Protein AF-A0A4Z0YQB1-F1 (afdb_monomer_lite)

Sequence (250 aa):
MTLAGGVNIITGIHNFLDLGKAGFFNLTGQCKPFDEAADGVGLVVLKPLRQAVTDGDNILGVVASIATNNGGLSPSITTLCPRAQTELFRNVDAIGRILKLVIPSRLPVCARYLGIPFRAALVSSYGAAGSNAALICTEPPRRDRNRAVESDFPFAFPVFISGTSIESLRENVTKLAAYLRKTPPDDHNQLSIGNVAVALHDHRRHHNVRWVGTARSIDSLAYSLETSVDAEFFDVKPRHKRPMVLVFSG

InterPro domains:
  IPR014030 Beta-ketoacyl synthase-like, N-terminal domain [PF00109] (1-51)
  IPR016039 Thiolase-like [G3DSA:3.40.47.10] (1-103)
  IPR016039 Thiolase-like [G3DSA:3.40.47.10] (119-194)
  IPR016039 Thiolase-like [SSF53901] (27-141)
  IPR020841 Polyketide synthase, beta-ketoacyl synthase domain [SM00825] (1-142)
  IPR050091 Polyketide and Nonribosomal Peptide Biosynthesis Enzymes [PTHR43775] (1-92)

pLDDT: mean 79.2, std 15.12, range [36.44, 95.88]

Secondary structure (DSSP, 8-state):
-EEEEEEE---SHHHHHHHHHTT-S-TTS---SS-S---EEEEEEE--HHHHHHTT-----EEEEEEEEE--S-SSTTS--HHHHHHHHHHHHHHHT-------SS---S------SS-EEEEEEE-TTSEEEEEEEEPPP------------SSPEEEEEEESSHHHHHHHHHHHHHHHHHS-HHHHTTS-HHHHHHHHHHSS---SEEEEEEESSHHHHHHHHHH--GGG-EE------PPP-PPPP-

Radius of gyration: 25.85 Å; chains: 1; bounding box: 64×44×70 Å

Organism: NCBI:txid37992

Foldseek 3Di:
DDKDWDWDDDPDCVVVVVCVVVVVADPVRDDDDPDDPPGDIDMDDDDDLVVCVVVVHDDAWDFQFKDKDFLPPDVDQQDEHVVRVVVRVVVQCVSNVPPDDPPPPDDPSDPDPPPDPWDKDKDKDADSRGMIMIIIITGRDDDPPPDPPPDLDVDWAKAKFAAQDLVRSLVRLLVLLVVLVPDDPVCQSVVDPNVNRCCRPVVDDHHQWMAIDTGSGSVRSSVCSVPDDSVRIDGNDPDDPDDDDDDDDD

Structure (mmCIF, N/CA/C/O backbone):
data_AF-A0A4Z0YQB1-F1
#
_entry.id   AF-A0A4Z0YQB1-F1
#
loop_
_atom_site.group_PDB
_atom_site.id
_atom_site.type_symbol
_atom_site.label_atom_id
_atom_site.label_alt_id
_atom_site.label_comp_id
_atom_site.label_asym_id
_atom_site.label_entity_id
_atom_site.label_seq_id
_atom_site.pdbx_PDB_ins_code
_atom_site.Cartn_x
_atom_site.Cartn_y
_atom_site.Cartn_z
_atom_site.occupancy
_atom_site.B_iso_or_equiv
_atom_site.auth_seq_id
_atom_site.auth_comp_id
_atom_site.auth_asym_id
_atom_site.auth_atom_id
_atom_site.pdbx_PDB_model_num
ATOM 1 N N . MET A 1 1 ? 0.665 -13.183 -3.210 1.00 89.38 1 MET A N 1
ATOM 2 C CA . MET A 1 1 ? 0.806 -11.728 -2.988 1.00 89.38 1 MET A CA 1
ATOM 3 C C . MET A 1 1 ? 2.288 -11.418 -2.989 1.00 89.38 1 MET A C 1
ATOM 5 O O . MET A 1 1 ? 3.042 -12.205 -2.431 1.00 89.38 1 MET A O 1
ATOM 9 N N . THR A 1 2 ? 2.688 -10.326 -3.625 1.00 93.50 2 THR A N 1
ATOM 10 C CA . THR A 1 2 ? 4.090 -9.940 -3.795 1.00 93.50 2 THR A CA 1
ATOM 11 C C . THR A 1 2 ? 4.228 -8.448 -3.558 1.00 93.50 2 THR A C 1
ATOM 13 O O . THR A 1 2 ? 3.339 -7.677 -3.908 1.00 93.50 2 THR A O 1
ATOM 16 N N . LEU A 1 3 ? 5.344 -8.048 -2.968 1.00 94.25 3 LEU A N 1
ATOM 17 C CA . LEU A 1 3 ? 5.717 -6.657 -2.800 1.00 94.25 3 LEU A CA 1
ATOM 18 C C . LEU A 1 3 ? 6.709 -6.288 -3.906 1.00 94.25 3 LEU A C 1
ATOM 20 O O . LEU A 1 3 ? 7.715 -6.975 -4.067 1.00 94.25 3 LEU A O 1
ATOM 24 N N . ALA A 1 4 ? 6.417 -5.248 -4.680 1.00 92.50 4 ALA A N 1
ATOM 25 C CA . ALA A 1 4 ? 7.278 -4.778 -5.763 1.00 92.50 4 ALA A CA 1
ATOM 26 C C . ALA A 1 4 ? 7.512 -3.275 -5.617 1.00 92.50 4 ALA A C 1
ATOM 28 O O . ALA A 1 4 ? 6.598 -2.538 -5.261 1.00 92.50 4 ALA A O 1
ATOM 29 N N . GLY A 1 5 ? 8.728 -2.808 -5.870 1.00 91.00 5 GLY A N 1
ATOM 30 C CA . GLY A 1 5 ? 9.078 -1.415 -5.634 1.00 91.00 5 GLY A CA 1
ATOM 31 C C . GLY A 1 5 ? 10.519 -1.095 -5.989 1.00 91.00 5 GLY A C 1
ATOM 32 O O . GLY A 1 5 ? 11.250 -1.950 -6.486 1.00 91.00 5 GLY A O 1
ATOM 33 N N . GLY A 1 6 ? 10.913 0.144 -5.719 1.00 85.94 6 GLY A N 1
ATOM 34 C CA . GLY A 1 6 ? 12.259 0.652 -5.940 1.00 85.94 6 GLY A CA 1
ATOM 35 C C . GLY A 1 6 ? 12.608 1.725 -4.917 1.00 85.94 6 GLY A C 1
ATOM 36 O O . GLY A 1 6 ? 11.730 2.435 -4.423 1.00 85.94 6 GLY A O 1
ATOM 37 N N . VAL A 1 7 ? 13.895 1.811 -4.594 1.00 87.75 7 VAL A N 1
ATOM 38 C CA . VAL A 1 7 ? 14.460 2.788 -3.664 1.00 87.75 7 VAL A CA 1
ATOM 39 C C . VAL A 1 7 ? 15.677 3.415 -4.325 1.00 87.75 7 VAL A C 1
ATOM 41 O O . VAL A 1 7 ? 16.552 2.691 -4.797 1.00 87.75 7 VAL A O 1
ATOM 44 N N . ASN A 1 8 ? 15.737 4.742 -4.332 1.00 83.94 8 ASN A N 1
ATOM 45 C CA . ASN A 1 8 ? 16.942 5.495 -4.653 1.00 83.94 8 ASN A CA 1
ATOM 46 C C . ASN A 1 8 ? 17.211 6.487 -3.520 1.00 83.94 8 ASN A C 1
ATOM 48 O O . ASN A 1 8 ? 16.331 7.284 -3.199 1.00 83.94 8 ASN A O 1
ATOM 52 N N . ILE A 1 9 ? 18.388 6.380 -2.902 1.00 82.06 9 ILE A N 1
ATOM 53 C CA . ILE A 1 9 ? 18.849 7.278 -1.838 1.00 82.06 9 ILE A CA 1
ATOM 54 C C . ILE A 1 9 ? 20.305 7.630 -2.134 1.00 82.06 9 ILE A C 1
ATOM 56 O O . ILE A 1 9 ? 21.174 6.751 -2.122 1.00 82.06 9 ILE A O 1
ATOM 60 N N . ILE A 1 10 ? 20.582 8.907 -2.379 1.00 80.00 10 ILE A N 1
ATOM 61 C CA . ILE A 1 10 ? 21.931 9.403 -2.658 1.00 80.00 10 ILE A CA 1
ATOM 62 C C . ILE A 1 10 ? 22.540 9.965 -1.369 1.00 80.00 10 ILE A C 1
ATOM 64 O O . ILE A 1 10 ? 22.324 11.112 -0.998 1.00 80.00 10 ILE A O 1
ATOM 68 N N . THR A 1 11 ? 23.339 9.154 -0.672 1.00 83.50 11 THR A N 1
ATOM 69 C CA . THR A 1 11 ? 23.956 9.544 0.614 1.00 83.50 11 THR A CA 1
ATOM 70 C C . THR A 1 11 ? 25.367 10.126 0.494 1.00 83.50 11 THR A C 1
ATOM 72 O O . THR A 1 11 ? 25.880 10.683 1.462 1.00 83.50 11 THR A O 1
ATOM 75 N N . GLY A 1 12 ? 26.018 9.998 -0.666 1.00 80.75 12 GLY A N 1
ATOM 76 C CA . GLY A 1 12 ? 27.407 10.410 -0.876 1.00 80.75 12 GLY A CA 1
ATOM 77 C C . GLY A 1 12 ? 27.609 11.199 -2.168 1.00 80.75 12 GLY A C 1
ATOM 78 O O . GLY A 1 12 ? 26.989 10.915 -3.192 1.00 80.75 12 GLY A O 1
ATOM 79 N N . ILE A 1 13 ? 28.531 12.166 -2.134 1.00 83.75 13 ILE A N 1
ATOM 80 C CA . ILE A 1 13 ? 28.795 13.088 -3.252 1.00 83.75 13 ILE A CA 1
ATOM 81 C C . ILE A 1 13 ? 29.453 12.416 -4.469 1.00 83.75 13 ILE A C 1
ATOM 83 O O . ILE A 1 13 ? 29.366 12.930 -5.579 1.00 83.75 13 ILE A O 1
ATOM 87 N N . HIS A 1 14 ? 30.094 11.258 -4.298 1.00 85.00 14 HIS A N 1
ATOM 88 C CA . HIS A 1 14 ? 30.823 10.588 -5.381 1.00 85.00 14 HIS A CA 1
ATOM 89 C C . HIS A 1 14 ? 29.914 10.166 -6.542 1.00 85.00 14 HIS A C 1
ATOM 91 O O . HIS A 1 14 ? 30.261 10.427 -7.688 1.00 85.00 14 HIS A O 1
ATOM 97 N N . ASN A 1 15 ? 28.708 9.655 -6.258 1.00 77.81 15 ASN A N 1
ATOM 98 C CA . ASN A 1 15 ? 27.718 9.343 -7.298 1.00 77.81 15 ASN A CA 1
ATOM 99 C C . ASN A 1 15 ? 27.364 10.583 -8.130 1.00 77.81 15 ASN A C 1
ATOM 101 O O . ASN A 1 15 ? 27.197 10.495 -9.344 1.00 77.81 15 ASN A O 1
ATOM 105 N N . PHE A 1 16 ? 27.294 11.748 -7.481 1.00 75.81 16 PHE A N 1
ATOM 106 C CA . PHE A 1 16 ? 27.031 13.012 -8.153 1.00 75.81 16 PHE A CA 1
ATOM 107 C C . PHE A 1 16 ? 28.224 13.458 -9.023 1.00 75.81 16 PHE A C 1
ATOM 109 O O . PHE A 1 16 ? 28.064 13.897 -10.160 1.00 75.81 16 PHE A O 1
ATOM 116 N N . LEU A 1 17 ? 29.450 13.309 -8.523 1.00 82.50 17 LEU A N 1
ATOM 117 C CA . LEU A 1 17 ? 30.651 13.679 -9.276 1.00 82.50 17 LEU A CA 1
ATOM 118 C C . LEU A 1 17 ? 30.887 12.765 -10.484 1.00 82.50 17 LEU A C 1
ATOM 120 O O . LEU A 1 17 ? 31.233 13.256 -11.557 1.00 82.50 17 LEU A O 1
ATOM 124 N N . ASP A 1 18 ? 30.687 11.459 -10.333 1.00 84.00 18 ASP A N 1
ATOM 125 C CA . ASP A 1 18 ? 30.953 10.482 -11.390 1.00 84.00 18 ASP A CA 1
ATOM 126 C C . ASP A 1 18 ? 29.915 10.567 -12.515 1.00 84.00 18 ASP A C 1
ATOM 128 O O . ASP A 1 18 ? 30.283 10.604 -13.692 1.00 84.00 18 ASP A O 1
ATOM 132 N N . LEU A 1 19 ? 28.628 10.712 -12.177 1.00 81.50 19 LEU A N 1
ATOM 133 C CA . LEU A 1 19 ? 27.575 10.962 -13.168 1.00 81.50 19 LEU A CA 1
ATOM 134 C C . LEU A 1 19 ? 27.725 12.341 -13.834 1.00 81.50 19 LEU A C 1
ATOM 136 O O . LEU A 1 19 ? 27.458 12.473 -15.031 1.00 81.50 19 LEU A O 1
ATOM 140 N N . GLY A 1 20 ? 28.219 13.344 -13.100 1.00 78.31 20 GLY A N 1
ATOM 141 C CA . GLY A 1 20 ? 28.579 14.652 -13.651 1.00 78.31 20 GLY A CA 1
ATOM 142 C C . GLY A 1 20 ? 29.712 14.564 -14.675 1.00 78.31 20 GLY A C 1
ATOM 143 O O . GLY A 1 20 ? 29.578 15.081 -15.783 1.00 78.31 20 GLY A O 1
ATOM 144 N N . LYS A 1 21 ? 30.797 13.843 -14.356 1.00 82.12 21 LYS A N 1
ATOM 145 C CA . LYS A 1 21 ? 31.913 13.584 -15.290 1.00 82.12 21 LYS A CA 1
ATOM 146 C C . LYS A 1 21 ? 31.471 12.813 -16.531 1.00 82.12 21 LYS A C 1
ATOM 148 O O . LYS A 1 21 ? 31.977 13.068 -17.618 1.00 82.12 21 LYS A O 1
ATOM 153 N N . ALA A 1 22 ? 30.535 11.882 -16.369 1.00 80.94 22 ALA A N 1
ATOM 154 C CA . ALA A 1 22 ? 29.975 11.098 -17.462 1.00 80.94 22 ALA A CA 1
ATOM 155 C C . ALA A 1 22 ? 28.923 11.864 -18.296 1.00 80.94 22 ALA A C 1
ATOM 157 O O . ALA A 1 22 ? 28.373 11.301 -19.241 1.00 80.94 22 ALA A O 1
ATOM 158 N N . GLY A 1 23 ? 28.645 13.136 -17.978 1.00 77.31 23 GLY A N 1
ATOM 159 C CA . GLY A 1 23 ? 27.741 13.994 -18.749 1.00 77.31 23 GLY A CA 1
ATOM 160 C C . GLY A 1 23 ? 26.252 13.676 -18.577 1.00 77.31 23 GLY A C 1
ATOM 161 O O . GLY A 1 23 ? 25.443 14.116 -19.389 1.00 77.31 23 GLY A O 1
ATOM 162 N N . PHE A 1 24 ? 25.873 12.923 -17.537 1.00 76.44 24 PHE A N 1
ATOM 163 C CA . PHE A 1 24 ? 24.474 12.559 -17.268 1.00 76.44 24 PHE A CA 1
ATOM 164 C C . PHE A 1 24 ? 23.669 13.670 -16.585 1.00 76.44 24 PHE A C 1
ATOM 166 O O . PHE A 1 24 ? 22.439 13.602 -16.558 1.00 76.44 24 PHE A O 1
ATOM 173 N N . PHE A 1 25 ? 24.334 14.692 -16.044 1.00 72.19 25 PHE A N 1
ATOM 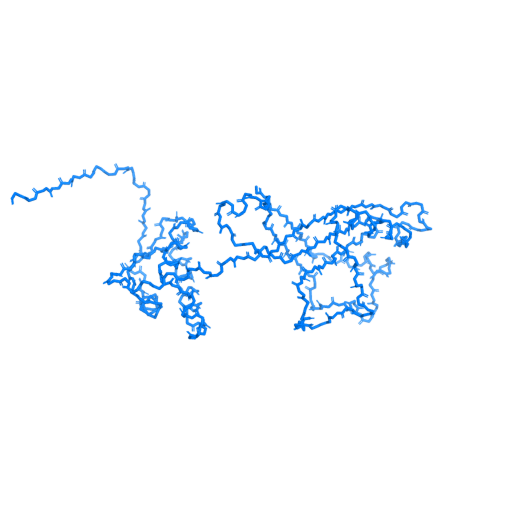174 C CA . PHE A 1 25 ? 23.670 15.840 -15.438 1.00 72.19 25 PHE A CA 1
ATOM 175 C C . PHE A 1 25 ? 23.663 17.049 -16.360 1.00 72.19 25 PHE A C 1
ATOM 177 O O . PHE A 1 25 ? 24.646 17.374 -17.020 1.00 72.19 25 PHE A O 1
ATOM 184 N N . ASN A 1 26 ? 22.541 17.760 -16.352 1.00 66.12 26 ASN A N 1
ATOM 185 C CA . ASN A 1 26 ? 22.462 19.078 -16.950 1.00 66.12 26 ASN A CA 1
ATOM 186 C C . ASN A 1 26 ? 23.173 20.098 -16.040 1.00 66.12 26 ASN A C 1
ATOM 188 O O . ASN A 1 26 ? 22.842 20.218 -14.861 1.00 66.12 26 ASN A O 1
ATOM 192 N N . LEU A 1 27 ? 24.107 20.868 -16.603 1.00 59.06 27 LEU A N 1
ATOM 193 C CA . LEU A 1 27 ? 24.893 21.904 -15.914 1.00 59.06 27 LEU A CA 1
ATOM 194 C C . LEU A 1 27 ? 24.038 23.049 -15.342 1.00 59.06 27 LEU A C 1
ATOM 196 O O . LEU A 1 27 ? 24.464 23.739 -14.424 1.00 59.06 27 LEU A O 1
ATOM 200 N N . THR A 1 28 ? 22.823 23.238 -15.866 1.00 61.88 28 THR A N 1
ATOM 201 C CA . THR A 1 28 ? 21.838 24.210 -15.350 1.00 61.88 28 THR A CA 1
ATOM 202 C C . THR A 1 28 ? 20.955 23.642 -14.229 1.00 61.88 28 THR A C 1
ATOM 204 O O . THR A 1 28 ? 20.002 24.295 -13.807 1.00 61.88 28 THR A O 1
ATOM 207 N N . GLY A 1 29 ? 21.243 22.421 -13.757 1.00 52.56 29 GLY A N 1
ATOM 208 C CA . GLY A 1 29 ? 20.514 21.746 -12.680 1.00 52.56 29 GLY A CA 1
ATOM 209 C C . GLY A 1 29 ? 19.164 21.148 -13.087 1.00 52.56 29 GLY A C 1
ATOM 210 O O . GLY A 1 29 ? 18.453 20.643 -12.231 1.00 52.56 29 GLY A O 1
ATOM 211 N N . GLN A 1 30 ? 18.778 21.185 -14.369 1.00 49.47 30 GLN A N 1
ATOM 212 C CA . GLN A 1 30 ? 17.451 20.722 -14.790 1.00 49.47 30 GLN A CA 1
ATOM 213 C C . GLN A 1 30 ? 17.480 19.386 -15.539 1.00 49.47 30 GLN A C 1
ATOM 215 O O . GLN A 1 30 ? 17.857 19.331 -16.708 1.00 49.47 30 GLN A O 1
ATOM 220 N N . CYS A 1 31 ? 16.937 18.341 -14.917 1.00 50.97 31 CYS A N 1
ATOM 221 C CA . CYS A 1 31 ? 16.203 17.294 -15.625 1.00 50.97 31 CYS A CA 1
ATOM 222 C C . CYS A 1 31 ? 14.738 17.407 -15.175 1.00 50.97 31 CYS A C 1
ATOM 224 O O . CYS A 1 31 ? 14.413 17.043 -14.053 1.00 50.97 31 CYS A O 1
ATOM 226 N N . LYS A 1 32 ? 13.862 17.978 -16.013 1.00 54.12 32 LYS A N 1
ATOM 227 C CA . LYS A 1 32 ? 12.447 18.237 -15.686 1.00 54.12 32 LYS A CA 1
ATOM 228 C C . LYS A 1 32 ? 11.544 17.374 -16.558 1.00 54.12 32 LYS A C 1
ATOM 230 O O . LYS A 1 32 ? 11.224 17.760 -17.684 1.00 54.12 32 LYS A O 1
ATOM 235 N N . PRO A 1 33 ? 11.136 16.208 -16.041 1.00 43.59 33 PRO A N 1
ATOM 236 C CA . PRO A 1 33 ? 9.773 16.146 -15.504 1.00 43.59 33 PRO A CA 1
ATOM 237 C C . PRO A 1 33 ? 9.689 15.666 -14.034 1.00 43.59 33 PRO A C 1
ATOM 239 O O . PRO A 1 33 ? 10.054 14.533 -13.738 1.00 43.59 33 PRO A O 1
ATOM 242 N N . PHE A 1 34 ? 9.084 16.532 -13.193 1.00 44.91 34 PHE A N 1
ATOM 243 C CA . PHE A 1 34 ? 8.556 16.357 -11.812 1.00 44.91 34 PHE A CA 1
ATOM 244 C C . PHE A 1 34 ? 9.534 16.410 -10.596 1.00 44.91 34 PHE A C 1
ATOM 246 O O . PHE A 1 34 ? 9.580 15.480 -9.801 1.00 44.91 34 PHE A O 1
ATOM 253 N N . ASP A 1 35 ? 10.250 17.536 -10.448 1.00 44.09 35 ASP A N 1
ATOM 254 C CA . ASP A 1 35 ? 11.204 17.971 -9.376 1.00 44.09 35 ASP A CA 1
ATOM 255 C C . ASP A 1 35 ? 10.673 17.950 -7.904 1.00 44.09 35 ASP A C 1
ATOM 257 O O . ASP A 1 35 ? 9.467 17.821 -7.713 1.00 44.09 35 ASP A O 1
ATOM 261 N N . GLU A 1 36 ? 11.439 18.086 -6.793 1.00 36.44 36 GLU A N 1
ATOM 262 C CA . GLU A 1 36 ? 12.570 19.017 -6.482 1.00 36.44 36 GLU A CA 1
ATOM 263 C C . GLU A 1 36 ? 13.780 18.411 -5.699 1.00 36.44 36 GLU A C 1
ATOM 265 O O . GLU A 1 36 ? 14.789 19.076 -5.489 1.00 36.44 36 GLU A O 1
ATOM 270 N N . ALA A 1 37 ? 13.746 17.142 -5.273 1.00 49.47 37 ALA A N 1
ATOM 271 C CA . ALA A 1 37 ? 14.870 16.455 -4.603 1.00 49.47 37 ALA A CA 1
ATOM 272 C C . ALA A 1 37 ? 14.725 14.934 -4.774 1.00 49.47 37 ALA A C 1
ATOM 274 O O . ALA A 1 37 ? 14.284 14.249 -3.857 1.00 49.47 37 ALA A O 1
ATOM 275 N N . ALA A 1 38 ? 14.974 14.418 -5.981 1.00 54.50 38 ALA A N 1
ATOM 276 C CA . ALA A 1 38 ? 14.522 13.094 -6.433 1.00 54.50 38 ALA A CA 1
ATOM 277 C C . ALA A 1 38 ? 15.263 11.878 -5.816 1.00 54.50 38 ALA A C 1
ATOM 279 O O . ALA A 1 38 ? 15.782 11.014 -6.525 1.00 54.50 38 ALA A O 1
ATOM 280 N N . ASP A 1 39 ? 15.260 11.781 -4.489 1.00 57.59 39 ASP A N 1
ATOM 281 C CA . ASP A 1 39 ? 15.305 10.525 -3.750 1.00 57.59 39 ASP A CA 1
ATOM 282 C C . ASP A 1 39 ? 13.870 10.029 -3.557 1.00 57.59 39 ASP A C 1
ATOM 284 O O . ASP A 1 39 ? 12.933 10.804 -3.348 1.00 57.59 39 ASP A O 1
ATOM 288 N N . GLY A 1 40 ? 13.665 8.722 -3.669 1.00 67.75 40 GLY A N 1
ATOM 289 C CA . GLY A 1 40 ? 12.315 8.186 -3.746 1.00 67.75 40 GLY A CA 1
ATOM 290 C C . GLY A 1 40 ? 12.234 6.733 -3.338 1.00 67.75 40 GLY A C 1
ATOM 291 O O . GLY A 1 40 ? 13.070 5.909 -3.709 1.00 67.75 40 GLY A O 1
ATOM 292 N N . VAL A 1 41 ? 11.179 6.424 -2.592 1.00 82.94 41 VAL A N 1
ATOM 293 C CA . VAL A 1 41 ? 10.765 5.064 -2.267 1.00 82.94 41 VAL A CA 1
ATOM 294 C C . VAL A 1 41 ? 9.378 4.862 -2.852 1.00 82.94 41 VAL A C 1
ATOM 296 O O . VAL A 1 41 ? 8.436 5.566 -2.493 1.00 82.94 41 VAL A O 1
ATOM 299 N N . GLY A 1 42 ? 9.253 3.900 -3.757 1.00 85.44 42 GLY A N 1
ATOM 300 C CA . GLY A 1 42 ? 7.980 3.494 -4.341 1.00 85.44 42 GLY A CA 1
ATOM 301 C C . GLY A 1 42 ? 7.729 2.023 -4.064 1.00 85.44 42 GLY A C 1
ATOM 302 O O . GLY A 1 42 ? 8.622 1.201 -4.252 1.00 85.44 42 GLY A O 1
ATOM 303 N N . LEU A 1 43 ? 6.518 1.683 -3.628 1.00 90.19 43 LEU A N 1
ATOM 304 C CA . LEU A 1 43 ? 6.151 0.316 -3.283 1.00 90.19 43 LEU A CA 1
ATOM 305 C C . LEU A 1 43 ? 4.695 0.049 -3.651 1.00 90.19 43 LEU A C 1
ATOM 307 O O . LEU A 1 43 ? 3.810 0.844 -3.344 1.00 90.19 43 LEU A O 1
ATOM 311 N N . VAL A 1 44 ? 4.449 -1.094 -4.277 1.00 92.75 44 VAL A N 1
ATOM 312 C CA . VAL A 1 44 ? 3.120 -1.586 -4.619 1.00 92.75 44 VAL A CA 1
ATOM 313 C C . VAL A 1 44 ? 2.968 -3.033 -4.179 1.00 92.75 44 VAL A C 1
ATOM 315 O O . VAL A 1 44 ? 3.913 -3.825 -4.164 1.00 92.75 44 VAL A O 1
ATOM 318 N N . VAL A 1 45 ? 1.738 -3.382 -3.830 1.00 95.00 45 VAL A N 1
ATOM 319 C CA . VAL A 1 45 ? 1.342 -4.750 -3.523 1.00 95.00 45 VAL A CA 1
ATOM 320 C C . VAL A 1 45 ? 0.668 -5.336 -4.752 1.00 95.00 45 VAL A C 1
ATOM 322 O O . VAL A 1 45 ? -0.313 -4.790 -5.252 1.00 95.00 45 VAL A O 1
ATOM 325 N N . LEU A 1 46 ? 1.181 -6.469 -5.219 1.00 95.00 46 LEU A N 1
ATOM 326 C CA . LEU A 1 46 ? 0.667 -7.186 -6.374 1.00 95.00 46 LEU A CA 1
ATOM 327 C C . LEU A 1 46 ? 0.059 -8.521 -5.960 1.00 95.00 46 LEU A C 1
ATOM 329 O O . LEU A 1 46 ? 0.549 -9.240 -5.081 1.00 95.00 46 LEU A O 1
ATOM 333 N N . LYS A 1 47 ? -1.020 -8.877 -6.644 1.00 95.88 47 LYS A N 1
ATOM 334 C CA . LYS A 1 47 ? -1.736 -10.130 -6.449 1.00 95.88 47 LYS A CA 1
ATOM 335 C C . LYS A 1 47 ? -2.391 -10.540 -7.767 1.00 95.88 47 LYS A C 1
ATOM 337 O O . LYS A 1 47 ? -2.819 -9.653 -8.506 1.00 95.88 47 LYS A O 1
ATOM 342 N N . PRO A 1 48 ? -2.489 -11.846 -8.080 1.00 95.69 48 PRO A N 1
ATOM 343 C CA . PRO A 1 48 ? -3.262 -12.285 -9.233 1.00 95.69 48 PRO A CA 1
ATOM 344 C C . PRO A 1 48 ? -4.690 -11.738 -9.157 1.00 95.69 48 PRO A C 1
ATOM 346 O O . PRO A 1 48 ? -5.345 -11.884 -8.124 1.00 95.69 48 PRO A O 1
ATOM 349 N N . LEU A 1 49 ? -5.176 -11.140 -10.249 1.00 92.31 49 LEU A N 1
ATOM 350 C CA . LEU A 1 49 ? -6.462 -10.430 -10.279 1.00 92.31 49 LEU A CA 1
ATOM 351 C C . LEU A 1 49 ? -7.614 -11.289 -9.747 1.00 92.31 49 LEU A C 1
ATOM 353 O O . LEU A 1 49 ? -8.400 -10.828 -8.927 1.00 92.31 49 LEU A O 1
ATOM 357 N N . ARG A 1 50 ? -7.670 -12.564 -10.152 1.00 93.19 50 ARG A N 1
ATOM 358 C CA . ARG A 1 50 ? -8.687 -13.514 -9.682 1.00 93.19 50 ARG A CA 1
ATOM 359 C C . ARG A 1 50 ? -8.717 -13.619 -8.155 1.00 93.19 50 ARG A C 1
ATOM 361 O O . ARG A 1 50 ? -9.789 -13.594 -7.571 1.00 93.19 50 ARG A O 1
ATOM 368 N N . GLN A 1 51 ? -7.551 -13.696 -7.521 1.00 94.06 51 GLN A N 1
ATOM 369 C CA . GLN A 1 51 ? -7.444 -13.814 -6.069 1.00 94.06 51 GLN A CA 1
ATOM 370 C C . GLN A 1 51 ? -7.728 -12.481 -5.360 1.00 94.06 51 GLN A C 1
ATOM 372 O O . GLN A 1 51 ? -8.251 -12.473 -4.254 1.00 94.06 51 GLN A O 1
ATOM 377 N N . ALA A 1 52 ? -7.395 -11.344 -5.976 1.00 92.38 52 ALA A N 1
ATOM 378 C CA . ALA A 1 52 ? -7.773 -10.033 -5.444 1.00 92.38 52 ALA A CA 1
ATOM 379 C C . ALA A 1 52 ? -9.298 -9.836 -5.455 1.00 92.38 52 ALA A C 1
ATOM 381 O O . ALA A 1 52 ? -9.862 -9.320 -4.498 1.00 92.38 52 ALA A O 1
ATOM 382 N N . VAL A 1 53 ? -9.974 -10.304 -6.512 1.00 90.50 53 VAL A N 1
ATOM 383 C CA . VAL A 1 53 ? -11.440 -10.270 -6.613 1.00 90.50 53 VAL A CA 1
ATOM 384 C C . VAL A 1 53 ? -12.091 -11.200 -5.589 1.00 90.50 53 VAL A C 1
ATOM 386 O O . VAL A 1 53 ? -13.004 -10.767 -4.894 1.00 90.50 53 VAL A O 1
ATOM 389 N N . THR A 1 54 ? -11.625 -12.450 -5.472 1.00 91.06 54 THR A N 1
ATOM 390 C CA . THR A 1 54 ? -12.169 -13.414 -4.498 1.00 91.06 54 THR A CA 1
ATOM 391 C C . THR A 1 54 ? -12.022 -12.928 -3.060 1.00 91.06 54 THR A C 1
ATOM 393 O O . THR A 1 54 ? -12.962 -13.059 -2.283 1.00 91.06 54 THR A O 1
ATOM 396 N N . ASP A 1 55 ? -10.887 -12.320 -2.723 1.00 88.94 55 ASP A N 1
ATOM 397 C CA . ASP A 1 55 ? -10.620 -11.859 -1.359 1.00 88.94 55 ASP A CA 1
ATOM 398 C C . ASP A 1 55 ? -11.232 -10.468 -1.084 1.00 88.94 55 ASP A C 1
ATOM 400 O O . ASP A 1 55 ? -11.104 -9.942 0.017 1.00 88.94 55 ASP A O 1
ATOM 404 N N . GLY A 1 56 ? -11.907 -9.858 -2.069 1.00 85.62 56 GLY A N 1
ATOM 405 C CA . GLY A 1 56 ? -12.574 -8.560 -1.916 1.00 85.62 56 GLY A CA 1
ATOM 406 C C . GLY A 1 56 ? -11.632 -7.348 -1.869 1.00 85.62 56 GLY A C 1
ATOM 407 O O . GLY A 1 56 ? -12.079 -6.234 -1.577 1.00 85.62 56 GLY A O 1
ATOM 408 N N . ASP A 1 57 ? -10.352 -7.523 -2.209 1.00 88.62 57 ASP A N 1
ATOM 409 C CA . ASP A 1 57 ? -9.312 -6.492 -2.124 1.00 88.62 57 ASP A CA 1
ATOM 410 C C . ASP A 1 57 ? -9.649 -5.257 -2.966 1.00 88.62 57 ASP A C 1
ATOM 412 O O . ASP A 1 57 ? -10.108 -5.370 -4.106 1.00 88.62 57 ASP A O 1
ATOM 416 N N . ASN A 1 58 ? -9.360 -4.060 -2.449 1.00 87.38 58 ASN A N 1
ATOM 417 C CA . ASN A 1 58 ? -9.495 -2.831 -3.228 1.00 87.38 58 ASN A CA 1
ATOM 418 C C . ASN A 1 58 ? -8.429 -2.765 -4.340 1.00 87.38 58 ASN A C 1
ATOM 420 O O . ASN A 1 58 ? -7.262 -2.469 -4.084 1.00 87.38 58 ASN A O 1
ATOM 424 N N . ILE A 1 59 ? -8.834 -3.041 -5.580 1.00 90.94 59 ILE A N 1
ATOM 425 C CA . ILE A 1 59 ? -7.944 -3.046 -6.746 1.00 90.94 59 ILE A CA 1
ATOM 426 C C . ILE A 1 59 ? -7.811 -1.613 -7.268 1.00 90.94 59 ILE A C 1
ATOM 428 O O . ILE A 1 59 ? -8.787 -1.023 -7.724 1.00 90.94 59 ILE A O 1
ATOM 432 N N . LEU A 1 60 ? -6.595 -1.065 -7.234 1.00 90.75 60 LEU A N 1
ATOM 433 C CA . LEU A 1 60 ? -6.307 0.292 -7.723 1.00 90.75 60 LEU A CA 1
ATOM 434 C C . LEU A 1 60 ? -6.096 0.349 -9.245 1.00 90.75 60 LEU A C 1
ATOM 436 O O . LEU A 1 60 ? -6.325 1.378 -9.873 1.00 90.75 60 LEU A O 1
ATOM 440 N N . GLY A 1 61 ? -5.662 -0.761 -9.834 1.00 90.38 61 GLY A N 1
ATOM 441 C CA . GLY A 1 61 ? -5.394 -0.917 -11.258 1.00 90.38 61 GLY A CA 1
ATOM 442 C C . GLY A 1 61 ? -4.874 -2.320 -11.547 1.00 90.38 61 GLY A C 1
ATOM 443 O O . GLY A 1 61 ? -4.572 -3.081 -10.624 1.00 90.38 61 GLY A O 1
ATOM 444 N N . VAL A 1 62 ? -4.784 -2.674 -12.825 1.00 92.69 62 VAL A N 1
ATOM 445 C CA . VAL A 1 62 ? -4.338 -4.004 -13.258 1.00 92.69 62 VAL A CA 1
ATOM 446 C C . VAL A 1 62 ? -3.131 -3.869 -14.173 1.00 92.69 62 VAL A C 1
ATOM 448 O O . VAL A 1 62 ? -3.202 -3.197 -15.202 1.00 92.69 62 VAL A O 1
ATOM 451 N N . VAL A 1 63 ? -2.036 -4.543 -13.817 1.00 92.81 63 VAL A N 1
ATOM 452 C CA . VAL A 1 63 ? -0.898 -4.747 -14.720 1.00 92.81 63 VAL A CA 1
ATOM 453 C C . VAL A 1 63 ? -1.311 -5.811 -15.732 1.00 92.81 63 VAL A C 1
ATOM 455 O O . VAL A 1 63 ? -1.383 -6.993 -15.398 1.00 92.81 63 VAL A O 1
ATOM 458 N N . ALA A 1 64 ? -1.654 -5.377 -16.942 1.00 90.69 64 ALA A N 1
ATOM 459 C CA . ALA A 1 64 ? -2.167 -6.247 -17.996 1.00 90.69 64 ALA A CA 1
ATOM 460 C C . ALA A 1 64 ? -1.040 -7.029 -18.677 1.00 90.69 64 ALA A C 1
ATOM 462 O O . ALA A 1 64 ? -1.188 -8.210 -18.984 1.00 90.69 64 ALA A O 1
ATOM 463 N N . SER A 1 65 ? 0.098 -6.374 -18.891 1.00 90.94 65 SER A N 1
ATOM 464 C CA . SER A 1 65 ? 1.272 -6.986 -19.499 1.00 90.94 65 SER A CA 1
ATOM 465 C C . SER A 1 65 ? 2.550 -6.268 -19.087 1.00 90.94 65 SER A C 1
ATOM 467 O O . SER A 1 65 ? 2.540 -5.096 -18.707 1.00 90.94 65 SER A O 1
ATOM 469 N N . ILE A 1 66 ? 3.658 -6.998 -19.170 1.00 93.06 66 ILE A N 1
ATOM 470 C CA . ILE A 1 66 ? 5.013 -6.503 -18.959 1.00 93.06 66 ILE A CA 1
ATOM 471 C C . ILE A 1 66 ? 5.941 -7.209 -19.943 1.00 93.06 66 ILE A C 1
ATOM 473 O O . ILE A 1 66 ? 5.757 -8.393 -20.230 1.00 93.06 66 ILE A O 1
ATOM 477 N N . ALA A 1 67 ? 6.938 -6.496 -20.449 1.00 93.62 67 ALA A N 1
ATOM 478 C CA . ALA A 1 67 ? 8.038 -7.092 -21.187 1.00 93.62 67 ALA A CA 1
ATOM 479 C C . ALA A 1 67 ? 9.333 -6.331 -20.909 1.00 93.62 67 ALA A C 1
ATOM 481 O O . ALA A 1 67 ? 9.331 -5.178 -20.464 1.00 93.62 67 ALA A O 1
ATOM 482 N N . THR A 1 68 ? 10.442 -6.997 -21.193 1.00 94.56 68 THR A N 1
ATOM 483 C CA . THR A 1 68 ? 11.785 -6.439 -21.103 1.00 94.56 68 THR A CA 1
ATOM 484 C C . THR A 1 68 ? 12.587 -6.847 -22.331 1.00 94.56 68 THR A C 1
ATOM 486 O O . THR A 1 68 ? 12.335 -7.893 -22.931 1.00 94.56 68 THR A O 1
ATOM 489 N N . ASN A 1 69 ? 13.540 -6.011 -22.734 1.00 93.50 69 ASN A N 1
ATOM 490 C CA . ASN A 1 69 ? 14.556 -6.366 -23.723 1.00 93.50 69 ASN A CA 1
ATOM 491 C C . ASN A 1 69 ? 15.836 -5.546 -23.496 1.00 93.50 69 ASN A C 1
ATOM 493 O O . ASN A 1 69 ? 15.978 -4.870 -22.475 1.00 93.50 69 ASN A O 1
ATOM 497 N N . ASN A 1 70 ? 16.787 -5.624 -24.426 1.00 90.50 70 ASN A N 1
ATOM 498 C CA . ASN A 1 70 ? 18.042 -4.885 -24.356 1.00 90.50 70 ASN A CA 1
ATOM 499 C C . ASN A 1 70 ? 18.342 -4.201 -25.701 1.00 90.50 70 ASN A C 1
ATOM 501 O O . ASN A 1 70 ? 17.954 -4.700 -26.758 1.00 90.50 70 ASN A O 1
ATOM 505 N N . GLY A 1 71 ? 19.026 -3.056 -25.654 1.00 83.06 71 GLY A N 1
ATOM 506 C CA . GLY A 1 71 ? 19.488 -2.303 -26.822 1.00 83.06 71 GLY A CA 1
ATOM 507 C C . GLY A 1 71 ? 20.486 -3.048 -27.717 1.00 83.06 71 GLY A C 1
ATOM 508 O O . GLY A 1 71 ? 20.612 -2.694 -28.889 1.00 83.06 71 GLY A O 1
ATOM 509 N N . GLY A 1 72 ? 21.133 -4.100 -27.205 1.00 82.19 72 GLY A N 1
ATOM 510 C CA . GLY A 1 72 ? 22.035 -4.972 -27.952 1.00 82.19 72 GLY A CA 1
ATOM 511 C C . GLY A 1 72 ? 23.316 -4.256 -28.380 1.00 82.19 72 GLY A C 1
ATOM 512 O O . GLY A 1 72 ? 23.930 -3.542 -27.594 1.00 82.19 72 GLY A O 1
ATOM 513 N N . LEU A 1 73 ? 23.722 -4.454 -29.638 1.00 79.25 73 LEU A N 1
ATOM 514 C CA . LEU A 1 73 ? 24.897 -3.815 -30.246 1.00 79.25 73 LEU A CA 1
ATOM 515 C C . LEU A 1 73 ? 24.604 -2.350 -30.626 1.00 79.25 73 LEU A C 1
ATOM 517 O O . LEU A 1 73 ? 24.674 -1.971 -31.796 1.00 79.25 73 LEU A O 1
ATOM 521 N N . SER A 1 74 ? 24.220 -1.529 -29.649 1.00 78.25 74 SER A N 1
ATOM 522 C CA . SER A 1 74 ? 24.115 -0.083 -29.836 1.00 78.25 74 SER A CA 1
ATOM 523 C C . SER A 1 74 ? 25.512 0.546 -29.983 1.00 78.25 74 SER A C 1
ATOM 525 O O . SER A 1 74 ? 26.481 0.026 -29.428 1.00 78.25 74 SER A O 1
ATOM 527 N N . PRO A 1 75 ? 25.649 1.683 -30.698 1.00 77.56 75 PRO A N 1
ATOM 528 C CA . PRO A 1 75 ? 26.944 2.350 -30.912 1.00 77.56 75 PRO A CA 1
ATOM 529 C C . PRO A 1 75 ? 27.691 2.731 -29.624 1.00 77.56 75 PRO A C 1
ATOM 531 O O . PRO A 1 75 ? 28.906 2.896 -29.633 1.00 77.56 75 PRO A O 1
ATOM 534 N N . SER A 1 76 ? 26.964 2.868 -28.517 1.00 81.38 76 SER A N 1
ATOM 535 C CA . SER A 1 76 ? 27.505 2.974 -27.166 1.00 81.38 76 SER A CA 1
ATOM 536 C C . SER A 1 76 ? 26.578 2.238 -26.202 1.00 81.38 76 SER A C 1
ATOM 538 O O . SER A 1 76 ? 25.362 2.187 -26.421 1.00 81.38 76 SER A O 1
ATOM 540 N N . ILE A 1 77 ? 27.145 1.716 -25.113 1.00 80.69 77 ILE A N 1
ATOM 541 C CA . ILE A 1 77 ? 26.409 1.063 -24.021 1.00 80.69 77 ILE A CA 1
ATOM 542 C C . ILE A 1 77 ? 25.360 1.988 -23.380 1.00 80.69 77 ILE A C 1
ATOM 544 O O . ILE A 1 77 ? 24.332 1.510 -22.913 1.00 80.69 77 ILE A O 1
ATOM 548 N N . THR A 1 78 ? 25.581 3.307 -23.428 1.00 81.44 78 THR A N 1
ATOM 549 C CA . THR A 1 78 ? 24.677 4.330 -22.873 1.00 81.44 78 THR A CA 1
ATOM 550 C C . THR A 1 78 ? 23.678 4.903 -23.871 1.00 81.44 78 THR A C 1
ATOM 552 O O . THR A 1 78 ? 22.824 5.707 -23.499 1.00 81.44 78 THR A O 1
ATOM 555 N N . THR A 1 79 ? 23.757 4.513 -25.146 1.00 81.56 79 THR A N 1
ATOM 556 C CA . THR A 1 79 ? 22.853 5.017 -26.184 1.00 81.56 79 THR A CA 1
ATOM 557 C C . THR A 1 79 ? 21.632 4.120 -26.334 1.00 81.56 79 THR A C 1
ATOM 559 O O . THR A 1 79 ? 21.739 2.911 -26.523 1.00 81.56 79 THR A O 1
ATOM 562 N N . LEU A 1 80 ? 20.450 4.734 -26.307 1.00 79.19 80 LEU A N 1
ATOM 563 C CA . LEU A 1 80 ? 19.184 4.041 -26.520 1.00 79.19 80 LEU A CA 1
ATOM 564 C C . LEU A 1 80 ? 19.036 3.580 -27.978 1.00 79.19 80 LEU A C 1
ATOM 566 O O . LEU A 1 80 ? 19.389 4.300 -28.910 1.00 79.19 80 LEU A O 1
ATOM 570 N N . CYS A 1 81 ? 18.461 2.391 -28.178 1.00 84.38 81 CYS A N 1
ATOM 571 C CA . CYS A 1 81 ? 18.206 1.810 -29.497 1.00 84.38 81 CYS A CA 1
ATOM 572 C C . CYS A 1 81 ? 16.708 1.913 -29.861 1.00 84.38 81 CYS A C 1
ATOM 574 O O . CYS A 1 81 ? 15.898 1.165 -29.303 1.00 84.38 81 CYS A O 1
ATOM 576 N N . PRO A 1 82 ? 16.306 2.774 -30.821 1.00 86.38 82 PRO A N 1
ATOM 577 C CA . PRO A 1 82 ? 14.894 2.950 -31.191 1.00 86.38 82 PRO A CA 1
ATOM 578 C C . PRO A 1 82 ? 14.221 1.670 -31.703 1.00 86.38 82 PRO A C 1
ATOM 580 O O . PRO A 1 82 ? 13.032 1.439 -31.466 1.00 86.38 82 PRO A O 1
ATOM 583 N N . ARG A 1 83 ? 14.985 0.803 -32.383 1.00 87.75 83 ARG A N 1
ATOM 584 C CA . ARG A 1 83 ? 14.491 -0.494 -32.863 1.00 87.75 83 ARG A CA 1
ATOM 585 C C . ARG A 1 83 ? 14.115 -1.403 -31.695 1.00 87.75 83 ARG A C 1
ATOM 587 O O . ARG A 1 83 ? 13.016 -1.951 -31.702 1.00 87.75 83 ARG A O 1
ATOM 594 N N . ALA A 1 84 ? 14.980 -1.497 -30.683 1.00 88.12 84 ALA A N 1
ATOM 595 C CA . ALA A 1 84 ? 14.707 -2.273 -29.476 1.00 88.12 84 ALA A CA 1
ATOM 596 C C . ALA A 1 84 ? 13.491 -1.716 -28.717 1.00 88.12 84 ALA A C 1
ATOM 598 O O . ALA A 1 84 ? 12.639 -2.485 -28.285 1.00 88.12 84 ALA A O 1
ATOM 599 N N . GLN A 1 85 ? 13.336 -0.393 -28.620 1.00 87.69 85 GLN A N 1
ATOM 600 C CA . GLN A 1 85 ? 12.153 0.212 -27.987 1.00 87.69 85 GLN A CA 1
ATOM 601 C C . GLN A 1 85 ? 10.856 -0.097 -28.748 1.00 87.69 85 GLN A C 1
ATOM 603 O O . GLN A 1 85 ? 9.842 -0.444 -28.148 1.00 87.69 85 GLN A O 1
ATOM 608 N N . THR A 1 86 ? 10.890 -0.035 -30.079 1.00 87.88 86 THR A N 1
ATOM 609 C CA . THR A 1 86 ? 9.723 -0.363 -30.913 1.00 87.88 86 THR A CA 1
ATOM 610 C C . THR A 1 86 ? 9.322 -1.829 -30.758 1.00 87.88 86 THR A C 1
ATOM 612 O O . THR A 1 86 ? 8.138 -2.145 -30.649 1.00 87.88 86 THR A O 1
ATOM 615 N N . GLU A 1 87 ? 10.302 -2.733 -30.738 1.00 89.38 87 GLU A N 1
ATOM 616 C CA . GLU A 1 87 ? 10.071 -4.159 -30.509 1.00 89.38 87 GLU A CA 1
ATOM 617 C C . GLU A 1 87 ? 9.509 -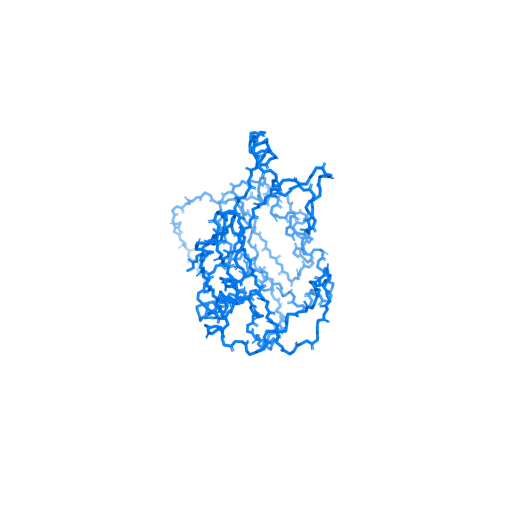4.424 -29.110 1.00 89.38 87 GLU A C 1
ATOM 619 O O . GLU A 1 87 ? 8.546 -5.174 -28.969 1.00 89.38 87 GLU A O 1
ATOM 624 N N . LEU A 1 88 ? 10.036 -3.739 -28.092 1.00 89.12 88 LEU A N 1
ATOM 625 C CA . LEU A 1 88 ? 9.524 -3.813 -26.728 1.00 89.12 88 LEU A CA 1
ATOM 626 C C . LEU A 1 88 ? 8.037 -3.455 -26.681 1.00 89.12 88 LEU A C 1
ATOM 628 O O . LEU A 1 88 ? 7.240 -4.215 -26.139 1.00 89.12 88 LEU A O 1
ATOM 632 N N . PHE A 1 89 ? 7.649 -2.331 -27.283 1.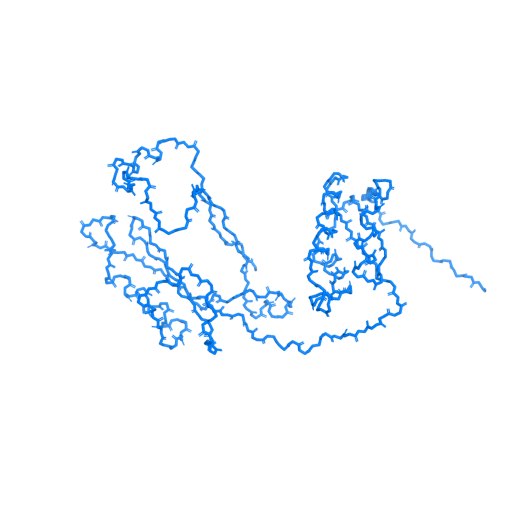00 87.94 89 PHE A N 1
ATOM 633 C CA . PHE A 1 89 ? 6.254 -1.893 -27.287 1.00 87.94 89 PHE A CA 1
ATOM 634 C C . PHE A 1 89 ? 5.336 -2.868 -28.017 1.00 87.94 89 PHE A C 1
ATOM 636 O O . PHE A 1 89 ? 4.247 -3.157 -27.526 1.00 87.94 89 PHE A O 1
ATOM 643 N N . ARG A 1 90 ? 5.789 -3.434 -29.142 1.00 86.75 90 ARG A N 1
ATOM 644 C CA . ARG A 1 90 ? 5.045 -4.483 -29.855 1.00 86.75 90 ARG A CA 1
ATOM 645 C C . ARG A 1 90 ? 4.869 -5.735 -29.000 1.00 86.75 90 ARG A C 1
ATOM 647 O O . ARG A 1 90 ? 3.782 -6.300 -28.987 1.00 86.75 90 ARG A O 1
ATOM 654 N N . ASN A 1 91 ? 5.900 -6.144 -28.266 1.00 87.69 91 ASN A N 1
ATOM 655 C CA . ASN A 1 91 ? 5.842 -7.324 -27.403 1.00 87.69 91 ASN A CA 1
ATOM 656 C C . ASN A 1 91 ? 4.885 -7.113 -26.223 1.00 87.69 91 ASN A C 1
ATOM 658 O O . ASN A 1 91 ? 4.057 -7.977 -25.941 1.00 87.69 91 ASN A O 1
ATOM 662 N N . VAL A 1 92 ? 4.949 -5.953 -25.561 1.00 87.19 92 VAL A N 1
ATOM 663 C CA . VAL A 1 92 ? 4.038 -5.620 -24.453 1.00 87.19 92 VAL A CA 1
ATOM 664 C C . VAL A 1 92 ? 2.582 -5.559 -24.928 1.00 87.19 92 VAL A C 1
ATOM 666 O O . VAL A 1 92 ? 1.695 -6.064 -24.233 1.00 87.19 92 VAL A O 1
ATOM 669 N N . ASP A 1 93 ? 2.331 -4.979 -26.104 1.00 82.38 93 ASP A N 1
ATOM 670 C CA . ASP A 1 93 ? 0.991 -4.896 -26.692 1.00 82.38 93 ASP A CA 1
ATOM 671 C C . ASP A 1 93 ? 0.462 -6.269 -27.132 1.00 82.38 93 ASP A C 1
ATOM 673 O O . ASP A 1 93 ? -0.674 -6.622 -26.825 1.00 82.38 93 ASP A O 1
ATOM 677 N N . ALA A 1 94 ? 1.297 -7.104 -27.758 1.00 77.81 94 ALA A N 1
ATOM 678 C CA . ALA A 1 94 ? 0.917 -8.460 -28.160 1.00 77.81 94 ALA A CA 1
ATOM 679 C C . ALA A 1 94 ? 0.475 -9.327 -26.966 1.00 77.81 94 ALA A C 1
ATOM 681 O O . ALA A 1 94 ? -0.462 -10.121 -27.086 1.00 77.81 94 ALA A O 1
ATOM 682 N N . ILE A 1 95 ? 1.119 -9.151 -25.807 1.00 76.12 95 ILE A N 1
ATOM 683 C CA . ILE A 1 95 ? 0.745 -9.829 -24.557 1.00 76.12 95 ILE A CA 1
ATOM 684 C C . ILE A 1 95 ? -0.545 -9.228 -23.983 1.00 76.12 95 ILE A C 1
ATOM 686 O O . ILE A 1 95 ? -1.437 -9.968 -23.572 1.00 76.12 95 ILE A O 1
ATOM 690 N N . GLY A 1 96 ? -0.651 -7.895 -23.958 1.00 63.09 96 GLY A N 1
ATOM 691 C CA . GLY A 1 96 ? -1.782 -7.183 -23.356 1.00 63.09 96 GLY A CA 1
ATOM 692 C C . GLY A 1 96 ? -3.073 -7.245 -24.177 1.00 63.09 96 GLY A C 1
ATOM 693 O O . GLY A 1 96 ? -4.158 -7.174 -23.605 1.00 63.09 96 GLY A O 1
ATOM 694 N N . ARG A 1 97 ? -2.969 -7.404 -25.504 1.00 66.62 97 ARG A N 1
ATOM 695 C CA . ARG A 1 97 ? -4.071 -7.350 -26.485 1.00 66.62 97 ARG A CA 1
ATOM 696 C C . ARG A 1 97 ? -4.909 -6.064 -26.390 1.00 66.62 97 ARG A C 1
ATOM 698 O O . ARG A 1 97 ? -6.122 -6.095 -26.605 1.00 66.62 97 ARG A O 1
ATOM 705 N N . ILE A 1 98 ? -4.284 -4.931 -26.066 1.00 61.06 98 ILE A N 1
ATOM 706 C CA . ILE A 1 98 ? -4.976 -3.648 -25.876 1.00 61.06 98 ILE A CA 1
ATOM 707 C C . ILE A 1 98 ? -4.939 -2.878 -27.202 1.00 61.06 98 ILE A C 1
ATOM 709 O O . ILE A 1 98 ? -4.023 -2.123 -27.500 1.00 61.06 98 ILE A O 1
ATOM 713 N N . LEU A 1 99 ? -5.962 -3.104 -28.029 1.00 49.06 99 LEU A N 1
ATOM 714 C CA . LEU A 1 99 ? -6.101 -2.518 -29.364 1.00 49.06 99 LEU A CA 1
ATOM 715 C C . LEU A 1 99 ? -5.898 -0.988 -29.380 1.00 49.06 99 LEU A C 1
ATOM 717 O O . LEU A 1 99 ? -6.601 -0.246 -28.698 1.00 49.06 99 LEU A O 1
ATOM 721 N N . LYS A 1 100 ? -4.990 -0.548 -30.266 1.00 51.56 100 LYS A N 1
ATOM 722 C CA . LYS A 1 100 ? -4.688 0.846 -30.646 1.00 51.56 100 LYS A CA 1
ATOM 723 C C . LYS A 1 100 ? -4.234 1.725 -29.472 1.00 51.56 100 LYS A C 1
ATOM 725 O O . LYS A 1 100 ? -4.958 2.589 -28.981 1.00 51.56 100 LYS A O 1
ATOM 730 N N . LEU A 1 101 ? -2.963 1.570 -29.104 1.00 49.56 101 LEU A N 1
ATOM 731 C CA . LEU A 1 101 ? -2.238 2.530 -28.277 1.00 49.56 101 LEU A CA 1
ATOM 732 C C . LEU A 1 101 ? -2.231 3.911 -28.967 1.00 49.56 101 LEU A C 1
ATOM 734 O O . LEU A 1 101 ? -1.458 4.158 -29.893 1.00 49.56 101 LEU A O 1
ATOM 738 N N . VAL A 1 102 ? -3.107 4.821 -28.542 1.00 49.78 102 VAL A N 1
ATOM 739 C CA . VAL A 1 102 ? -3.017 6.233 -28.926 1.00 49.78 102 VAL A CA 1
ATOM 740 C C . VAL A 1 102 ? -1.934 6.846 -28.053 1.00 49.78 102 VAL A C 1
ATOM 742 O O . VAL A 1 102 ? -2.178 7.159 -26.892 1.00 49.78 102 VAL A O 1
ATOM 745 N N . ILE A 1 103 ? -0.724 6.979 -28.594 1.00 47.19 103 ILE A N 1
ATOM 746 C CA . ILE A 1 103 ? 0.335 7.760 -27.955 1.00 47.19 103 ILE A CA 1
ATOM 747 C C . ILE A 1 103 ? -0.014 9.232 -28.210 1.00 47.19 103 ILE A C 1
ATOM 749 O O . ILE A 1 103 ? 0.082 9.676 -29.358 1.00 47.19 103 ILE A O 1
ATOM 753 N N . PRO A 1 104 ? -0.464 10.005 -27.205 1.00 42.31 104 PRO A N 1
ATOM 754 C CA . PRO A 1 104 ? -0.661 11.430 -27.406 1.00 42.31 104 PRO A CA 1
ATOM 755 C C . PRO A 1 104 ? 0.691 12.066 -27.755 1.00 42.31 104 PRO A C 1
ATOM 757 O O . PRO A 1 104 ? 1.715 11.753 -27.152 1.00 42.31 104 PRO A O 1
ATOM 760 N N . SER A 1 105 ? 0.698 12.987 -28.718 1.00 39.66 105 SER A N 1
ATOM 761 C CA . SER A 1 105 ? 1.903 13.702 -29.170 1.00 39.66 105 SER A CA 1
ATOM 762 C C . SER A 1 105 ? 2.572 14.548 -28.075 1.00 39.66 105 SER A C 1
ATOM 764 O O . SER A 1 105 ? 3.693 15.019 -28.255 1.00 39.66 105 SER A O 1
ATOM 766 N N . ARG A 1 106 ? 1.904 14.732 -26.928 1.00 40.91 106 ARG A N 1
ATOM 767 C CA . ARG A 1 106 ? 2.448 15.308 -25.695 1.00 40.91 106 ARG A CA 1
ATOM 768 C C . ARG A 1 106 ? 1.948 14.511 -24.493 1.00 40.91 106 ARG A C 1
ATOM 770 O O . ARG A 1 106 ? 0.757 14.214 -24.407 1.00 40.91 106 ARG A O 1
ATOM 777 N N . LEU A 1 107 ? 2.842 14.219 -23.548 1.00 46.09 107 LEU A N 1
ATOM 778 C CA . LEU A 1 107 ? 2.467 13.686 -22.238 1.00 46.09 107 LEU A CA 1
ATOM 779 C C . LEU A 1 107 ? 1.542 14.694 -21.532 1.00 46.09 107 LEU A C 1
ATOM 781 O O . LEU A 1 107 ? 1.918 15.862 -21.401 1.00 46.09 107 LEU A O 1
ATOM 785 N N . PRO A 1 108 ? 0.336 14.296 -21.092 1.00 43.78 108 PRO A N 1
ATOM 786 C CA . PRO A 1 108 ? -0.511 15.173 -20.302 1.00 43.78 108 PRO A CA 1
ATOM 787 C C . PRO A 1 108 ? 0.159 15.426 -18.946 1.00 43.78 108 PRO A C 1
ATOM 789 O O . PRO A 1 108 ? 0.274 14.530 -18.119 1.00 43.78 108 PRO A O 1
ATOM 792 N N . VAL A 1 109 ? 0.603 16.664 -18.726 1.00 43.22 109 VAL A N 1
ATOM 793 C CA . VAL A 1 109 ? 1.265 17.117 -17.484 1.00 43.22 109 VAL A CA 1
ATOM 794 C C . VAL A 1 109 ? 0.240 17.416 -16.374 1.00 43.22 109 VAL A C 1
ATOM 796 O O . VAL A 1 109 ? 0.596 17.819 -15.275 1.00 43.22 109 VAL A O 1
ATOM 799 N N . CYS A 1 110 ? -1.055 17.224 -16.639 1.00 40.28 110 CYS A N 1
ATOM 800 C CA . CYS A 1 110 ? -2.124 17.534 -15.697 1.00 40.28 110 CYS A CA 1
ATOM 801 C C . CYS A 1 110 ? -3.232 16.477 -15.770 1.00 40.28 110 CYS A C 1
ATOM 803 O O . CYS A 1 110 ? -3.546 15.981 -16.857 1.00 40.28 110 CYS A O 1
ATOM 805 N N . ALA A 1 111 ? -3.824 16.143 -14.620 1.00 45.41 111 ALA A N 1
ATOM 806 C CA . ALA A 1 111 ? -4.898 15.163 -14.473 1.00 45.41 111 ALA A CA 1
ATOM 807 C C . ALA A 1 111 ? -6.190 15.659 -15.146 1.00 45.41 111 ALA A C 1
ATOM 809 O O . ALA A 1 111 ? -7.112 16.151 -14.503 1.00 45.41 111 ALA A O 1
ATOM 810 N N . ARG A 1 112 ? -6.253 15.566 -16.476 1.00 50.06 112 ARG A N 1
ATOM 811 C CA . ARG A 1 112 ? -7.456 15.870 -17.249 1.00 50.06 112 ARG A CA 1
ATOM 812 C C . ARG A 1 112 ? -8.304 14.608 -17.342 1.00 50.06 112 ARG A C 1
ATOM 814 O O . ARG A 1 112 ? -7.800 13.550 -17.712 1.00 50.06 112 ARG A O 1
ATOM 821 N N . TYR A 1 113 ? -9.594 14.711 -17.034 1.00 52.22 113 TYR A N 1
ATOM 822 C CA . TYR A 1 113 ? -10.536 13.632 -17.316 1.00 52.22 113 TYR A CA 1
ATOM 823 C C . TYR A 1 113 ? -10.588 13.416 -18.834 1.00 52.22 113 TYR A C 1
ATOM 825 O O . TYR A 1 113 ? -11.001 14.304 -19.577 1.00 52.22 113 TYR A O 1
ATOM 833 N N . LEU A 1 114 ? -10.104 12.262 -19.296 1.00 58.84 114 LEU A N 1
ATOM 834 C CA . LEU A 1 114 ? -9.942 11.986 -20.727 1.00 58.84 114 LEU A CA 1
ATOM 835 C C . LEU A 1 114 ? -11.242 11.537 -21.413 1.00 58.84 114 LEU A C 1
ATOM 837 O O . LEU A 1 114 ? -11.243 11.382 -22.628 1.00 58.84 114 LEU A O 1
ATOM 841 N N . GLY A 1 115 ? -12.338 11.321 -20.671 1.00 58.53 115 GLY A N 1
ATOM 842 C CA . GLY A 1 115 ? -13.634 10.928 -21.245 1.00 58.53 115 GLY A CA 1
ATOM 843 C C . GLY A 1 115 ? -13.611 9.614 -22.036 1.00 58.53 115 GLY A C 1
ATOM 844 O O . GLY A 1 115 ? -14.490 9.380 -22.858 1.00 58.53 115 GLY A O 1
ATOM 845 N N . ILE A 1 116 ? -12.595 8.772 -21.822 1.00 68.19 116 ILE A N 1
ATOM 846 C CA . ILE A 1 116 ? -12.407 7.515 -22.548 1.00 68.19 116 ILE A CA 1
ATOM 847 C C . ILE A 1 116 ? -13.166 6.363 -21.874 1.00 68.19 116 ILE A C 1
ATOM 849 O O . ILE A 1 116 ? -13.196 6.293 -20.644 1.00 68.19 116 ILE A O 1
ATOM 853 N N . PRO A 1 117 ? -13.761 5.441 -22.658 1.00 71.81 117 PRO A N 1
ATOM 854 C CA . PRO A 1 117 ? -14.600 4.355 -22.138 1.00 71.81 117 PRO A CA 1
ATOM 855 C C . PRO A 1 117 ? -13.819 3.315 -21.325 1.00 71.81 117 PRO A C 1
ATOM 857 O O . PRO A 1 117 ? -14.410 2.621 -20.497 1.00 71.81 117 PRO A O 1
ATOM 860 N N . PHE A 1 118 ? -12.512 3.221 -21.579 1.00 79.50 118 PHE A N 1
ATOM 861 C CA . PHE A 1 118 ? -11.560 2.362 -20.892 1.00 79.50 118 PHE A CA 1
ATOM 862 C C . PHE A 1 118 ? -10.224 3.093 -20.779 1.00 79.50 118 PHE A C 1
ATOM 864 O O . PHE A 1 118 ? -9.764 3.702 -21.748 1.00 79.50 118 PHE A O 1
ATOM 871 N N . ARG A 1 119 ? -9.601 3.042 -19.601 1.00 81.50 119 ARG A N 1
ATOM 872 C CA . ARG A 1 119 ? -8.316 3.702 -19.343 1.00 81.50 119 ARG A CA 1
ATOM 873 C C . ARG A 1 119 ? -7.195 2.673 -19.313 1.00 81.50 119 ARG A C 1
ATOM 875 O O . ARG A 1 119 ? -7.217 1.746 -18.507 1.00 81.50 119 ARG A O 1
ATOM 882 N N . ALA A 1 120 ? -6.192 2.898 -20.153 1.00 83.94 120 ALA A N 1
ATOM 883 C CA . ALA A 1 120 ? -4.935 2.169 -20.150 1.00 83.94 120 ALA A CA 1
ATOM 884 C C . ALA A 1 120 ? -3.765 3.151 -20.270 1.00 83.94 120 ALA A C 1
ATOM 886 O O . ALA A 1 120 ? -3.891 4.200 -20.902 1.00 83.94 120 ALA A O 1
ATOM 887 N N . ALA A 1 121 ? -2.634 2.809 -19.663 1.00 84.38 121 ALA A N 1
ATOM 888 C CA . ALA A 1 121 ? -1.412 3.596 -19.690 1.00 84.38 121 ALA A CA 1
ATOM 889 C C . ALA A 1 121 ? -0.204 2.682 -19.900 1.00 84.38 121 ALA A C 1
ATOM 891 O O . ALA A 1 121 ? -0.070 1.658 -19.232 1.00 84.38 121 ALA A O 1
ATOM 892 N N . LEU A 1 122 ? 0.685 3.078 -20.809 1.00 86.06 122 LEU A N 1
ATOM 893 C CA . LEU A 1 122 ? 1.990 2.454 -20.993 1.00 86.06 122 LEU A CA 1
ATOM 894 C C . LEU A 1 122 ? 3.005 3.164 -20.093 1.00 86.06 122 LEU A C 1
ATOM 896 O O . LEU A 1 122 ? 3.198 4.373 -20.208 1.00 86.06 122 LEU A O 1
ATOM 900 N N . VAL A 1 123 ? 3.672 2.408 -19.230 1.00 88.50 123 VAL A N 1
ATOM 901 C CA . VAL A 1 123 ? 4.788 2.885 -18.410 1.00 88.50 123 VAL A CA 1
ATOM 902 C C . VAL A 1 123 ? 6.061 2.255 -18.953 1.00 88.50 123 VAL A C 1
ATOM 904 O O . VAL A 1 123 ? 6.113 1.046 -19.154 1.00 88.50 123 VAL A O 1
ATOM 907 N N . SER A 1 124 ? 7.076 3.072 -19.222 1.00 88.31 124 SER A N 1
ATOM 908 C CA . SER A 1 124 ? 8.360 2.624 -19.771 1.00 88.31 124 SER A CA 1
ATOM 909 C C . SER A 1 124 ? 9.511 3.109 -18.900 1.00 88.31 124 SER A C 1
ATOM 911 O O . SER A 1 124 ? 9.454 4.211 -18.358 1.00 88.31 124 SER A O 1
ATOM 913 N N . SER A 1 125 ? 10.549 2.287 -18.780 1.00 89.31 125 SER A N 1
ATOM 914 C CA . SER A 1 125 ? 11.780 2.596 -18.057 1.00 89.31 125 SER A CA 1
ATOM 915 C C . SER A 1 125 ? 12.983 2.076 -18.839 1.00 89.31 125 SER A C 1
ATOM 917 O O . SER A 1 125 ? 12.979 0.938 -19.319 1.00 89.31 125 SER A O 1
ATOM 919 N N . TYR A 1 126 ? 14.009 2.915 -18.975 1.00 89.00 126 TYR A N 1
ATOM 920 C CA . TYR A 1 126 ? 15.215 2.615 -19.739 1.00 89.00 126 TYR A CA 1
ATOM 921 C C . TYR A 1 126 ? 16.450 2.827 -18.873 1.00 89.00 126 TYR A C 1
ATOM 923 O O . TYR A 1 126 ? 16.692 3.924 -18.373 1.00 89.00 126 TYR A O 1
ATOM 931 N N . GLY A 1 127 ? 17.231 1.767 -18.698 1.00 86.50 127 GLY A N 1
ATOM 932 C CA . GLY A 1 127 ? 18.496 1.812 -17.985 1.00 86.50 127 GLY A CA 1
ATOM 933 C C . GLY A 1 127 ? 19.625 2.285 -18.893 1.00 86.50 127 GLY A C 1
ATOM 934 O O . GLY A 1 127 ? 19.727 1.863 -20.044 1.00 86.50 127 GLY A O 1
ATOM 935 N N . ALA A 1 128 ? 20.536 3.087 -18.344 1.00 83.56 128 ALA A N 1
ATOM 936 C CA . ALA A 1 128 ? 21.726 3.558 -19.054 1.00 83.56 128 ALA A CA 1
ATOM 937 C C . ALA A 1 128 ? 22.686 2.427 -19.482 1.00 83.56 128 ALA A C 1
ATOM 939 O O . ALA A 1 128 ? 23.586 2.675 -20.264 1.00 83.56 128 ALA A O 1
ATOM 940 N N . ALA A 1 129 ? 22.508 1.195 -18.996 1.00 85.38 129 ALA A N 1
ATOM 941 C CA . ALA A 1 129 ? 23.248 0.016 -19.461 1.00 85.38 129 ALA A CA 1
ATOM 942 C C . ALA A 1 129 ? 22.606 -0.673 -20.690 1.00 85.38 129 ALA A C 1
ATOM 944 O O . ALA A 1 129 ? 23.037 -1.753 -21.088 1.00 85.38 129 ALA A O 1
ATOM 945 N N . GLY A 1 130 ? 21.531 -0.101 -21.247 1.00 84.69 130 GLY A N 1
ATOM 946 C CA . GLY A 1 130 ? 20.827 -0.616 -22.426 1.00 84.69 130 GLY A CA 1
ATOM 947 C C . GLY A 1 130 ? 19.631 -1.528 -22.130 1.00 84.69 130 GLY A C 1
ATOM 948 O O . GLY A 1 130 ? 18.948 -1.949 -23.062 1.00 84.69 130 GLY A O 1
ATOM 949 N N . SER A 1 131 ? 19.343 -1.835 -20.863 1.00 90.81 131 SER A N 1
ATOM 950 C CA . SER A 1 131 ? 18.156 -2.605 -20.467 1.00 90.81 131 SER A CA 1
ATOM 951 C C . SER A 1 131 ? 16.887 -1.763 -20.575 1.00 90.81 131 SER A C 1
ATOM 953 O O . SER A 1 131 ? 16.826 -0.661 -20.033 1.00 90.81 131 SER A O 1
ATOM 955 N N . ASN A 1 132 ? 15.845 -2.307 -21.196 1.00 91.94 132 ASN A N 1
ATOM 956 C CA . ASN A 1 132 ? 14.559 -1.637 -21.350 1.00 91.94 132 ASN A CA 1
ATOM 957 C C . ASN A 1 132 ? 13.448 -2.469 -20.708 1.00 91.94 132 ASN A C 1
ATOM 959 O O . ASN A 1 132 ? 13.423 -3.695 -20.835 1.00 91.94 132 ASN A O 1
ATOM 963 N N . ALA A 1 133 ? 12.497 -1.797 -20.070 1.00 92.38 133 ALA A N 1
ATOM 964 C CA . ALA A 1 133 ? 11.300 -2.402 -19.509 1.00 92.38 133 ALA A CA 1
ATOM 965 C C . ALA A 1 133 ? 10.077 -1.552 -19.848 1.00 92.38 133 ALA A C 1
ATOM 967 O O . ALA A 1 133 ? 10.135 -0.322 -19.827 1.00 92.38 133 ALA A O 1
ATOM 968 N N . ALA A 1 134 ? 8.961 -2.208 -20.141 1.00 92.12 134 ALA A N 1
ATOM 969 C CA . ALA A 1 134 ? 7.687 -1.536 -20.327 1.00 92.12 134 ALA A CA 1
ATOM 970 C C . ALA A 1 134 ? 6.540 -2.404 -19.811 1.00 92.12 134 ALA A C 1
ATOM 972 O O . ALA A 1 134 ? 6.590 -3.633 -19.877 1.00 92.12 134 ALA A O 1
ATOM 973 N N . LEU A 1 135 ? 5.504 -1.753 -19.291 1.00 92.06 135 LEU A N 1
ATOM 974 C CA . LEU A 1 135 ? 4.298 -2.398 -18.786 1.00 92.06 135 LEU A CA 1
ATOM 975 C C . LEU A 1 135 ? 3.059 -1.600 -19.177 1.00 92.06 135 LEU A C 1
ATOM 977 O O . LEU A 1 135 ? 3.116 -0.374 -19.284 1.00 92.06 135 LEU A O 1
ATOM 981 N N . ILE A 1 136 ? 1.936 -2.292 -19.357 1.00 89.94 136 ILE A N 1
ATOM 982 C CA . ILE A 1 136 ? 0.632 -1.654 -19.533 1.00 89.94 136 ILE A CA 1
ATOM 983 C C . ILE A 1 136 ? -0.183 -1.813 -18.252 1.00 89.94 136 ILE A C 1
ATOM 985 O O . ILE A 1 136 ? -0.474 -2.927 -17.810 1.00 89.94 136 ILE A O 1
ATOM 989 N N . CYS A 1 137 ? -0.580 -0.680 -17.684 1.00 89.88 137 CYS A N 1
ATOM 990 C CA . CYS A 1 137 ? -1.545 -0.590 -16.600 1.00 89.88 137 CYS A CA 1
ATOM 991 C C . CYS A 1 137 ? -2.925 -0.264 -17.160 1.00 89.88 137 CYS A C 1
ATOM 993 O O . CYS A 1 137 ? -3.061 0.565 -18.056 1.00 89.88 137 CYS A O 1
ATOM 995 N N . THR A 1 138 ? -3.955 -0.866 -16.589 1.00 89.00 138 THR A N 1
ATOM 996 C CA . THR A 1 138 ? -5.355 -0.619 -16.941 1.00 89.00 138 THR A CA 1
ATOM 997 C C . THR A 1 138 ? -6.156 -0.244 -15.706 1.00 89.00 138 THR A C 1
ATOM 999 O O . THR A 1 138 ? -5.736 -0.510 -14.573 1.00 89.00 138 THR A O 1
ATOM 1002 N N . GLU A 1 139 ? -7.295 0.412 -15.914 1.00 86.88 139 GLU A N 1
ATOM 1003 C CA . GLU A 1 139 ? -8.231 0.676 -14.826 1.00 86.88 139 GLU A CA 1
ATOM 1004 C C . GLU A 1 139 ? -8.711 -0.620 -14.152 1.00 86.88 139 GLU A C 1
ATOM 1006 O O . GLU A 1 139 ? -8.742 -1.680 -14.784 1.00 86.88 139 GLU A O 1
ATOM 1011 N N . PRO A 1 140 ? -9.071 -0.567 -12.858 1.00 87.88 140 PRO A N 1
ATOM 1012 C CA . PRO A 1 140 ? -9.591 -1.736 -12.166 1.00 87.88 140 PRO A CA 1
ATOM 1013 C C . PRO A 1 140 ? -10.913 -2.211 -12.789 1.00 87.88 140 PRO A C 1
ATOM 1015 O O . PRO A 1 140 ? -11.653 -1.402 -13.361 1.00 87.88 140 PRO A O 1
ATOM 1018 N N . PRO A 1 141 ? -11.253 -3.507 -12.656 1.00 84.44 141 PRO A N 1
ATOM 1019 C CA . PRO A 1 141 ? -12.541 -4.011 -13.116 1.00 84.44 141 PRO A CA 1
ATOM 1020 C C . PRO A 1 141 ? -13.679 -3.221 -12.461 1.00 84.44 141 PRO A C 1
ATOM 1022 O O . PRO A 1 141 ? -13.631 -2.921 -11.264 1.00 84.44 141 PRO A O 1
ATOM 1025 N N . ARG A 1 142 ? -14.708 -2.882 -13.249 1.00 78.00 142 ARG A N 1
ATOM 1026 C CA . ARG A 1 142 ? -15.887 -2.176 -12.735 1.00 78.00 142 ARG A CA 1
ATOM 1027 C C . ARG A 1 142 ? -16.512 -3.014 -11.625 1.00 78.00 142 ARG A C 1
ATOM 1029 O O . ARG A 1 142 ? -16.984 -4.119 -11.868 1.00 78.00 142 ARG A O 1
ATOM 1036 N N . ARG A 1 143 ? -16.501 -2.480 -10.406 1.00 67.06 143 ARG A N 1
ATOM 1037 C CA . ARG A 1 143 ? -17.300 -3.018 -9.309 1.00 67.06 143 ARG A CA 1
ATOM 1038 C C . ARG A 1 143 ? -18.728 -2.533 -9.493 1.00 67.06 143 ARG A C 1
ATOM 1040 O O . ARG A 1 143 ? -18.937 -1.334 -9.693 1.00 67.06 143 ARG A O 1
ATOM 1047 N N . ASP A 1 144 ? -19.691 -3.441 -9.376 1.00 59.00 144 ASP A N 1
ATOM 1048 C CA . ASP A 1 144 ? -21.063 -3.039 -9.102 1.00 59.00 144 ASP A CA 1
ATOM 1049 C C . ASP A 1 144 ? -21.048 -2.262 -7.785 1.00 59.00 144 ASP A C 1
ATOM 1051 O O . ASP A 1 144 ? -20.878 -2.827 -6.708 1.00 59.00 144 ASP A O 1
ATOM 1055 N N . ARG A 1 145 ? -21.196 -0.936 -7.869 1.00 54.75 145 ARG A N 1
ATOM 1056 C CA . ARG A 1 145 ? -21.389 -0.074 -6.692 1.00 54.75 145 ARG A CA 1
ATOM 1057 C C . ARG A 1 145 ? -22.732 -0.347 -6.000 1.00 54.75 145 ARG A C 1
ATOM 1059 O O . ARG A 1 145 ? -23.013 0.234 -4.956 1.00 54.75 145 ARG A O 1
ATOM 1066 N N . ASN A 1 146 ? -23.548 -1.243 -6.556 1.00 47.09 146 ASN A N 1
ATOM 1067 C CA . ASN A 1 146 ? -24.800 -1.705 -5.981 1.00 47.09 146 ASN A CA 1
ATOM 1068 C C . ASN A 1 146 ? -24.558 -2.605 -4.766 1.00 47.09 146 ASN A C 1
ATOM 1070 O O . ASN A 1 146 ? -24.597 -3.830 -4.865 1.00 47.09 146 ASN A O 1
ATOM 1074 N N . ARG A 1 147 ? -24.326 -1.957 -3.622 1.00 50.38 147 ARG A N 1
ATOM 1075 C CA . ARG A 1 147 ? -24.922 -2.231 -2.301 1.00 50.38 147 ARG A CA 1
ATOM 1076 C C . ARG A 1 147 ? -24.107 -1.488 -1.242 1.00 50.38 147 ARG A C 1
ATOM 1078 O O . ARG A 1 147 ? -23.446 -2.094 -0.404 1.00 50.38 147 ARG A O 1
ATOM 1085 N N . ALA A 1 148 ? -24.199 -0.159 -1.230 1.00 51.06 148 ALA A N 1
ATOM 1086 C CA . ALA A 1 148 ? -24.272 0.486 0.073 1.00 51.06 148 ALA A CA 1
ATOM 1087 C C . ALA A 1 148 ? -25.595 -0.009 0.666 1.00 51.06 148 ALA A C 1
ATOM 1089 O O . ALA A 1 148 ? -26.666 0.469 0.301 1.00 51.06 148 ALA A O 1
ATOM 1090 N N . VAL A 1 149 ? -25.542 -1.085 1.453 1.00 53.44 149 VAL A N 1
ATOM 1091 C CA . VAL A 1 149 ? -26.670 -1.433 2.309 1.00 53.44 149 VAL A CA 1
ATOM 1092 C C . VAL A 1 149 ? -26.660 -0.358 3.385 1.00 53.44 149 VAL A C 1
ATOM 1094 O O . VAL A 1 149 ? -26.042 -0.529 4.434 1.00 53.44 149 VAL A O 1
ATOM 1097 N N . GLU A 1 150 ? -27.262 0.793 3.082 1.00 57.03 150 GLU A N 1
ATOM 1098 C CA . GLU A 1 150 ? -27.722 1.699 4.123 1.00 57.03 150 GLU A CA 1
ATOM 1099 C C . GLU A 1 150 ? -28.634 0.866 5.008 1.00 57.03 150 GLU A C 1
ATOM 1101 O O . GLU A 1 150 ? -29.714 0.418 4.630 1.00 57.03 150 GLU A O 1
ATOM 1106 N N . SER A 1 151 ? -28.105 0.544 6.170 1.00 56.47 151 SER A N 1
ATOM 1107 C CA . SER A 1 151 ? -28.872 -0.014 7.254 1.00 56.47 151 SER A CA 1
ATOM 1108 C C . SER A 1 151 ? -28.574 0.924 8.395 1.00 56.47 151 SER A C 1
ATOM 1110 O O . SER A 1 151 ? -27.469 0.924 8.938 1.00 56.47 151 SER A O 1
ATOM 1112 N N . ASP A 1 152 ? -29.550 1.778 8.692 1.00 61.47 152 ASP A N 1
ATOM 1113 C CA . ASP A 1 152 ? -29.659 2.444 9.980 1.00 61.47 152 ASP A CA 1
ATOM 1114 C C . ASP A 1 152 ? -29.766 1.345 11.033 1.00 61.47 152 ASP A C 1
ATOM 1116 O O . ASP A 1 152 ? -30.843 0.882 11.415 1.00 61.47 152 ASP A O 1
ATOM 1120 N N . PHE A 1 153 ? -28.612 0.828 11.433 1.00 66.94 153 PHE A N 1
ATOM 1121 C CA . PHE A 1 153 ? -28.545 -0.146 12.493 1.00 66.94 153 PHE A CA 1
ATOM 1122 C C . PHE A 1 153 ? -28.822 0.591 13.804 1.00 66.94 153 PHE A C 1
ATOM 1124 O O . PHE A 1 153 ? -28.139 1.567 14.118 1.00 66.94 153 PHE A O 1
ATOM 1131 N N . PRO A 1 154 ? -29.780 0.129 14.622 1.00 75.38 154 PRO A N 1
ATOM 1132 C CA . PRO A 1 154 ? -30.140 0.804 15.868 1.00 75.38 154 PRO A CA 1
ATOM 1133 C C . PRO A 1 154 ? -29.075 0.650 16.973 1.00 75.38 154 PRO A C 1
ATOM 1135 O O . PRO A 1 154 ? -29.282 1.093 18.103 1.00 75.38 154 PRO A O 1
ATOM 1138 N N . PHE A 1 155 ? -27.945 -0.002 16.686 1.00 81.62 155 PHE A N 1
ATOM 1139 C CA . PHE A 1 155 ? -26.907 -0.347 17.651 1.00 81.62 155 PHE A CA 1
ATOM 1140 C C . PHE A 1 155 ? -25.575 0.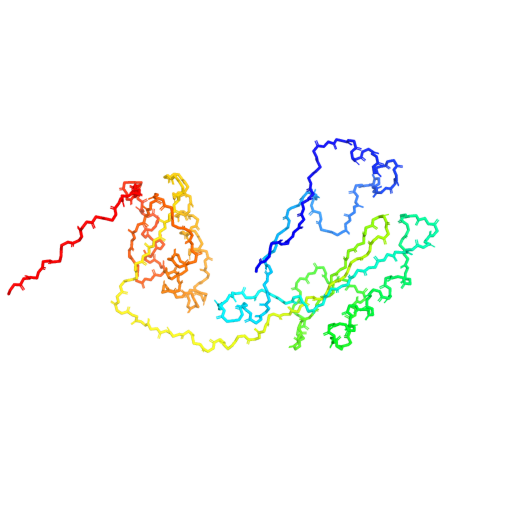345 17.347 1.00 81.62 155 PHE A C 1
ATOM 1142 O O . PHE A 1 155 ? -25.267 0.702 16.214 1.00 81.62 155 PHE A O 1
ATOM 1149 N N . ALA A 1 156 ? -24.773 0.538 18.396 1.00 88.94 156 ALA A N 1
ATOM 1150 C CA . ALA A 1 156 ? -23.422 1.065 18.266 1.00 88.94 156 ALA A CA 1
ATOM 1151 C C . ALA A 1 156 ? -22.458 -0.044 17.821 1.00 88.94 156 ALA A C 1
ATOM 1153 O O . ALA A 1 156 ? -22.517 -1.167 18.326 1.00 88.94 156 ALA A O 1
ATOM 1154 N N . PHE A 1 157 ? -21.551 0.282 16.906 1.00 90.12 157 PHE A N 1
ATOM 1155 C CA . PHE A 1 157 ? -20.507 -0.621 16.441 1.00 90.12 157 PHE A CA 1
ATOM 1156 C C . PHE A 1 157 ? -19.308 -0.588 17.388 1.00 90.12 157 PHE A C 1
ATOM 1158 O O . PHE A 1 157 ? -18.877 0.505 17.765 1.00 90.12 157 PHE A O 1
ATOM 1165 N N . PRO A 1 158 ? -18.738 -1.748 17.759 1.00 92.12 158 PRO A N 1
ATOM 1166 C CA . PRO A 1 158 ? -17.488 -1.789 18.499 1.00 92.12 158 PRO A CA 1
ATOM 1167 C C . PRO A 1 158 ? -16.328 -1.388 17.584 1.00 92.12 158 PRO A C 1
ATOM 1169 O O . PRO A 1 158 ? -16.191 -1.894 16.470 1.00 92.12 158 PRO A O 1
ATOM 1172 N N . VAL A 1 159 ? -15.475 -0.490 18.066 1.00 91.94 159 VAL A N 1
ATOM 1173 C CA . VAL A 1 159 ? -14.303 0.003 17.342 1.00 91.94 159 VAL A CA 1
ATOM 1174 C C . VAL A 1 159 ? -13.052 -0.289 18.157 1.00 91.94 159 VAL A C 1
ATOM 1176 O O . VAL A 1 159 ? -12.985 0.009 19.348 1.00 91.94 159 VAL A O 1
ATOM 1179 N N . PHE A 1 160 ? -12.056 -0.871 17.493 1.00 91.06 160 PHE A N 1
ATOM 1180 C CA . PHE A 1 160 ? -10.783 -1.261 18.088 1.00 91.06 160 PHE A CA 1
ATOM 1181 C C . PHE A 1 160 ? -9.654 -0.509 17.397 1.00 91.06 160 PHE A C 1
ATOM 1183 O O . PHE A 1 160 ? -9.534 -0.553 16.175 1.00 91.06 160 PHE A O 1
ATOM 1190 N N . ILE A 1 161 ? -8.797 0.144 18.173 1.00 91.94 161 ILE A N 1
ATOM 1191 C CA . ILE A 1 161 ? -7.575 0.772 17.664 1.00 91.94 161 ILE A CA 1
ATOM 1192 C C . ILE A 1 161 ? -6.425 0.258 18.508 1.00 91.94 161 ILE A C 1
ATOM 1194 O O . ILE A 1 161 ? -6.552 0.104 19.720 1.00 91.94 161 ILE A O 1
ATOM 1198 N N . SER A 1 162 ? -5.301 -0.051 17.871 1.00 92.06 162 SER A N 1
ATOM 1199 C CA . SER A 1 162 ? -4.134 -0.559 18.578 1.00 92.06 162 SER A CA 1
ATOM 1200 C C . SER A 1 162 ? -2.849 0.122 18.126 1.00 92.06 162 SER A C 1
ATOM 1202 O O . SER A 1 162 ? -2.769 0.679 17.028 1.00 92.06 162 SER A O 1
ATOM 1204 N N . GLY A 1 163 ? -1.853 0.094 19.003 1.00 90.19 163 GLY A N 1
ATOM 1205 C CA . GLY A 1 163 ? -0.519 0.632 18.773 1.00 90.19 163 GLY A CA 1
ATOM 1206 C C . GLY A 1 163 ? 0.536 -0.224 19.464 1.00 90.19 163 GLY A C 1
ATOM 1207 O O . GLY A 1 163 ? 0.244 -0.994 20.380 1.00 90.19 163 GLY A O 1
ATOM 1208 N N . THR A 1 164 ? 1.779 -0.120 19.006 1.00 90.88 164 THR A N 1
ATOM 1209 C CA . THR A 1 164 ? 2.915 -0.820 19.627 1.00 90.88 164 THR A CA 1
ATOM 1210 C C . THR A 1 164 ? 3.312 -0.210 20.972 1.00 90.88 164 THR A C 1
ATOM 1212 O O . THR A 1 164 ? 3.853 -0.917 21.817 1.00 90.88 164 THR A O 1
ATOM 1215 N N . SER A 1 165 ? 3.013 1.073 21.177 1.00 90.19 165 SER A N 1
ATOM 1216 C CA . SER A 1 165 ? 3.170 1.810 22.431 1.00 90.19 165 SER A CA 1
ATOM 1217 C C . SER A 1 165 ? 1.969 2.735 22.659 1.00 90.19 165 SER A C 1
ATOM 1219 O O . SER A 1 165 ? 1.133 2.906 21.767 1.00 90.19 165 SER A O 1
ATOM 1221 N N . ILE A 1 166 ? 1.893 3.344 23.844 1.00 89.81 166 ILE A N 1
ATOM 1222 C CA . ILE A 1 166 ? 0.870 4.344 24.194 1.00 89.81 166 ILE A CA 1
ATOM 1223 C C . ILE A 1 166 ? 0.966 5.550 23.251 1.00 89.81 166 ILE A C 1
ATOM 1225 O O . ILE A 1 166 ? -0.044 6.020 22.738 1.00 89.81 166 ILE A O 1
ATOM 1229 N N . GLU A 1 167 ? 2.181 5.997 22.940 1.00 90.62 167 GLU A N 1
ATOM 1230 C CA . GLU A 1 167 ? 2.441 7.116 22.032 1.00 90.62 167 GLU A CA 1
ATOM 1231 C C . GLU A 1 167 ? 2.009 6.787 20.600 1.00 90.62 167 GLU A C 1
ATOM 1233 O O . GLU A 1 167 ? 1.333 7.592 19.964 1.00 90.62 167 GLU A O 1
ATOM 1238 N N . SER A 1 168 ? 2.339 5.585 20.106 1.00 91.00 168 SER A N 1
ATOM 1239 C CA . SER A 1 168 ? 1.910 5.129 18.777 1.00 91.00 168 SER A CA 1
ATOM 1240 C C . SER A 1 168 ? 0.390 4.988 18.688 1.00 91.00 168 SER A C 1
ATOM 1242 O O . SER A 1 168 ? -0.200 5.338 17.665 1.00 91.00 168 SER A O 1
ATOM 1244 N N . LEU A 1 169 ? -0.259 4.500 19.750 1.00 92.19 169 LEU A N 1
ATOM 1245 C CA . LEU A 1 169 ? -1.716 4.438 19.810 1.00 92.19 169 LEU A CA 1
ATOM 1246 C C . LEU A 1 169 ? -2.323 5.843 19.774 1.00 92.19 169 LEU A C 1
ATOM 1248 O O . LEU A 1 169 ? -3.229 6.074 18.977 1.00 92.19 169 LEU A O 1
ATOM 1252 N N . ARG A 1 170 ? -1.793 6.783 20.565 1.00 91.88 170 ARG A N 1
ATOM 1253 C CA . ARG A 1 170 ? -2.239 8.182 20.562 1.00 91.88 170 ARG A CA 1
ATOM 1254 C C . ARG A 1 170 ? -2.124 8.788 19.166 1.00 91.88 170 ARG A C 1
ATOM 1256 O O . ARG A 1 170 ? -3.083 9.361 18.664 1.00 91.88 170 ARG A O 1
ATOM 1263 N N . GLU A 1 171 ? -0.991 8.587 18.499 1.00 91.75 171 GLU A N 1
ATOM 1264 C CA . GLU A 1 171 ? -0.777 9.066 17.134 1.00 91.75 171 GLU A CA 1
ATOM 1265 C C . GLU A 1 171 ? -1.772 8.444 16.138 1.00 91.75 171 GLU A C 1
ATOM 1267 O O . GLU A 1 171 ? -2.337 9.151 15.302 1.00 91.75 171 GLU A O 1
ATOM 1272 N N . ASN A 1 172 ? -2.034 7.137 16.239 1.00 92.50 172 ASN A N 1
ATOM 1273 C CA . ASN A 1 172 ? -3.020 6.450 15.401 1.00 92.50 172 ASN A CA 1
ATOM 1274 C C . ASN A 1 172 ? -4.444 6.979 15.634 1.00 92.50 172 ASN A C 1
ATOM 1276 O O . ASN A 1 172 ? -5.173 7.198 14.666 1.00 92.50 172 ASN A O 1
ATOM 1280 N N . VAL A 1 173 ? -4.826 7.212 16.894 1.00 92.88 173 VAL A N 1
ATOM 1281 C CA . VAL A 1 173 ? -6.121 7.788 17.293 1.00 92.88 173 VAL A CA 1
ATOM 1282 C C . VAL A 1 173 ? -6.280 9.194 16.717 1.00 92.88 173 VAL A C 1
ATOM 1284 O O . VAL A 1 173 ? -7.267 9.464 16.033 1.00 92.88 173 VAL A O 1
ATOM 1287 N N . THR A 1 174 ? -5.281 10.065 16.893 1.00 92.31 174 THR A N 1
ATOM 1288 C CA . THR A 1 174 ? -5.306 11.436 16.359 1.00 92.31 174 THR A CA 1
ATOM 1289 C C . THR A 1 174 ? -5.370 11.452 14.831 1.00 92.31 174 THR A C 1
ATOM 1291 O O . THR A 1 174 ? -6.158 12.200 14.252 1.00 92.31 174 THR A O 1
ATOM 1294 N N . LYS A 1 175 ? -4.585 10.604 14.152 1.00 91.94 175 LYS A N 1
ATOM 1295 C CA . LYS A 1 175 ? -4.616 10.483 12.683 1.00 91.94 175 LYS A CA 1
ATOM 1296 C C . LYS A 1 175 ? -5.973 10.008 12.179 1.00 91.94 175 LYS A C 1
ATOM 1298 O O . LYS A 1 175 ? -6.458 10.526 11.174 1.00 91.94 175 LYS A O 1
ATOM 1303 N N . LEU A 1 176 ? -6.580 9.036 12.859 1.00 92.06 176 LEU A N 1
ATOM 1304 C CA . LEU A 1 176 ? -7.896 8.535 12.488 1.00 92.06 176 LEU A CA 1
ATOM 1305 C C . LEU A 1 176 ? -8.972 9.603 12.698 1.00 92.06 176 LEU A C 1
ATOM 1307 O O . LEU A 1 176 ? -9.749 9.841 11.780 1.00 92.06 176 LEU A O 1
ATOM 1311 N N . ALA A 1 177 ? -8.982 10.291 13.842 1.00 91.44 177 ALA A N 1
ATOM 1312 C CA . ALA A 1 177 ? -9.915 11.388 14.098 1.00 91.44 177 ALA A CA 1
ATOM 1313 C C . ALA A 1 177 ? -9.810 12.482 13.020 1.00 91.44 177 ALA A C 1
ATOM 1315 O O . ALA A 1 177 ? -10.811 12.854 12.407 1.00 91.44 177 ALA A O 1
ATOM 1316 N N . ALA A 1 178 ? -8.587 12.913 12.693 1.00 90.94 178 ALA A N 1
ATOM 1317 C CA . ALA A 1 178 ? -8.347 13.899 11.641 1.00 90.94 178 ALA A CA 1
ATOM 1318 C C . ALA A 1 178 ? -8.805 13.416 10.251 1.00 90.94 178 ALA A C 1
ATOM 1320 O O . ALA A 1 178 ? -9.359 14.199 9.478 1.00 90.94 178 ALA A O 1
ATOM 1321 N N . TYR A 1 179 ? -8.603 12.135 9.923 1.00 89.44 179 TYR A N 1
ATOM 1322 C CA . TYR A 1 179 ? -9.083 11.542 8.670 1.00 89.44 179 TYR A CA 1
ATOM 1323 C C . TYR A 1 179 ? -10.614 11.558 8.578 1.00 89.44 179 TYR A C 1
ATOM 1325 O O . TYR A 1 179 ? -11.163 11.970 7.554 1.00 89.44 179 TYR A O 1
ATOM 1333 N N . LEU A 1 180 ? -11.297 11.165 9.657 1.00 88.38 180 LEU A N 1
ATOM 1334 C CA . LEU A 1 180 ? -12.758 11.171 9.715 1.00 88.38 180 LEU A CA 1
ATOM 1335 C C . LEU A 1 180 ? -13.315 12.595 9.575 1.00 88.38 180 LEU A C 1
ATOM 1337 O O . LEU A 1 180 ? -14.275 12.788 8.849 1.00 88.38 180 LEU A O 1
ATOM 1341 N N . ARG A 1 181 ? -12.672 13.608 10.172 1.00 86.00 181 ARG A N 1
ATOM 1342 C CA . ARG A 1 181 ? -13.085 15.021 10.047 1.00 86.00 181 ARG A CA 1
ATOM 1343 C C . ARG A 1 181 ? -12.836 15.633 8.672 1.00 86.00 181 ARG A C 1
ATOM 1345 O O . ARG A 1 181 ? -13.578 16.512 8.247 1.00 86.00 181 ARG A O 1
ATOM 1352 N N . LYS A 1 182 ? -11.754 15.229 8.002 1.00 84.56 182 LYS A N 1
ATOM 1353 C CA . LYS A 1 182 ? -11.361 15.778 6.694 1.00 84.56 182 LYS A CA 1
ATOM 1354 C C . LYS A 1 182 ? -12.241 15.260 5.553 1.00 84.56 182 LYS A C 1
ATOM 1356 O O . LYS A 1 182 ? -12.222 15.831 4.463 1.00 84.56 182 LYS A O 1
ATOM 1361 N N . THR A 1 183 ? -12.962 14.168 5.777 1.00 76.56 183 THR A N 1
ATOM 1362 C CA . THR A 1 183 ? -13.810 13.571 4.750 1.00 76.56 183 THR A CA 1
ATOM 1363 C C . THR A 1 183 ? -15.011 14.498 4.485 1.00 76.56 183 THR A C 1
ATOM 1365 O O . THR A 1 183 ? -15.633 14.974 5.432 1.00 76.56 183 THR A O 1
ATOM 1368 N N . PRO A 1 184 ? -15.315 14.847 3.219 1.00 69.19 184 PRO A N 1
ATOM 1369 C CA . PRO A 1 184 ? -16.460 15.696 2.907 1.00 69.19 184 PRO A CA 1
ATOM 1370 C C . PRO A 1 184 ? -17.778 15.064 3.383 1.00 69.19 184 PRO A C 1
ATOM 1372 O O . PRO A 1 184 ? -17.908 13.839 3.324 1.00 69.19 184 PRO A O 1
ATOM 1375 N N . PRO A 1 185 ? -18.793 15.865 3.751 1.00 63.25 185 PRO A N 1
ATOM 1376 C CA . PRO A 1 185 ? -20.110 15.349 4.133 1.00 63.25 185 PRO A CA 1
ATOM 1377 C C . PRO A 1 185 ? -20.745 14.441 3.064 1.00 63.25 185 PRO A C 1
ATOM 1379 O O . PRO A 1 185 ? -21.376 13.444 3.400 1.00 63.25 185 PRO A O 1
ATOM 1382 N N . ASP A 1 186 ? -20.513 14.727 1.778 1.00 60.00 186 ASP A N 1
ATOM 1383 C CA . ASP A 1 186 ? -21.010 13.908 0.660 1.00 60.00 186 ASP A CA 1
ATOM 1384 C C . ASP A 1 186 ? -20.356 12.512 0.602 1.00 60.00 186 ASP A C 1
ATOM 1386 O O . ASP A 1 186 ? -20.985 11.533 0.193 1.00 60.00 186 ASP A O 1
ATOM 1390 N N . ASP A 1 187 ? -19.099 12.400 1.044 1.00 60.19 187 ASP A N 1
ATOM 1391 C CA . ASP A 1 187 ? -18.378 11.128 1.150 1.00 60.19 187 ASP A CA 1
ATOM 1392 C C . ASP A 1 187 ? -18.664 10.415 2.481 1.00 60.19 187 ASP A C 1
ATOM 1394 O O . ASP A 1 187 ? -18.574 9.188 2.529 1.00 60.19 187 ASP A O 1
ATOM 1398 N N . HIS A 1 188 ? -19.086 11.121 3.541 1.00 56.53 188 HIS A N 1
ATOM 1399 C CA . HIS A 1 188 ? -19.591 10.477 4.767 1.00 56.53 188 HIS A CA 1
ATOM 1400 C C . HIS A 1 188 ? -20.772 9.554 4.467 1.00 56.53 188 HIS A C 1
ATOM 1402 O O . HIS A 1 188 ? -20.866 8.478 5.052 1.00 56.53 188 HIS A O 1
ATOM 1408 N N . ASN A 1 189 ? -21.613 9.917 3.493 1.00 55.81 189 ASN A N 1
ATOM 1409 C CA . ASN A 1 189 ? -22.725 9.075 3.056 1.00 55.81 189 ASN A CA 1
ATOM 1410 C C . ASN A 1 189 ? -22.264 7.803 2.314 1.00 55.81 189 ASN A C 1
ATOM 1412 O O . ASN A 1 189 ? -22.991 6.817 2.238 1.00 55.81 189 ASN A O 1
ATOM 1416 N N . GLN A 1 190 ? -21.033 7.788 1.789 1.00 64.19 190 GLN A N 1
ATOM 1417 C CA . GLN A 1 190 ? -20.410 6.592 1.207 1.00 64.19 190 GLN A CA 1
ATOM 1418 C C . GLN A 1 190 ? -19.621 5.775 2.246 1.00 64.19 190 GLN A C 1
ATOM 1420 O O . GLN A 1 190 ? -19.368 4.582 2.046 1.00 64.19 190 GLN A O 1
ATOM 1425 N N . LEU A 1 191 ? -19.220 6.395 3.358 1.00 74.50 191 LEU A N 1
ATOM 1426 C CA . LEU A 1 191 ? -18.313 5.833 4.353 1.00 74.50 191 LEU A CA 1
ATOM 1427 C C . LEU A 1 191 ? -19.109 5.332 5.571 1.00 74.50 191 LEU A C 1
ATOM 1429 O O . LEU A 1 191 ? -19.271 6.012 6.571 1.00 74.50 191 LEU A O 1
ATOM 1433 N N . SER A 1 192 ? -19.628 4.106 5.501 1.00 81.50 192 SER A N 1
ATOM 1434 C CA . SER A 1 192 ? -20.407 3.525 6.609 1.00 81.50 192 SER A CA 1
ATOM 1435 C C . SER A 1 192 ? -19.551 3.259 7.857 1.00 81.50 192 SER A C 1
ATOM 1437 O O . SER A 1 192 ? -18.468 2.672 7.764 1.00 81.50 192 SER A O 1
ATOM 1439 N N . ILE A 1 193 ? -20.074 3.593 9.046 1.00 86.06 193 ILE A N 1
ATOM 1440 C CA . ILE A 1 193 ? -19.437 3.272 10.336 1.00 86.06 193 ILE A CA 1
ATOM 1441 C C . ILE A 1 193 ? -19.186 1.764 10.498 1.00 86.06 193 ILE A C 1
ATOM 1443 O O . ILE A 1 193 ? -18.157 1.370 11.044 1.00 86.06 193 ILE A O 1
ATOM 1447 N N . GLY A 1 194 ? -20.068 0.918 9.956 1.00 85.69 194 GLY A N 1
ATOM 1448 C CA . GLY A 1 194 ? -19.885 -0.533 9.957 1.00 85.69 194 GLY A CA 1
ATOM 1449 C C . GLY A 1 194 ? -18.655 -0.951 9.150 1.00 85.69 194 GLY A C 1
ATOM 1450 O O . GLY A 1 194 ? -17.851 -1.753 9.620 1.00 85.69 194 GLY A O 1
ATOM 1451 N N . ASN A 1 195 ? -18.438 -0.336 7.982 1.00 85.62 195 ASN A N 1
ATOM 1452 C CA . ASN A 1 195 ? -17.249 -0.588 7.163 1.00 85.62 195 ASN A CA 1
ATOM 1453 C C . ASN A 1 195 ? -15.969 -0.116 7.861 1.00 85.62 195 ASN A C 1
ATOM 1455 O O . ASN A 1 195 ? -14.945 -0.789 7.769 1.00 85.62 195 ASN A O 1
ATOM 1459 N N . VAL A 1 196 ? -16.017 1.010 8.583 1.00 88.81 196 VAL A N 1
ATOM 1460 C CA . VAL A 1 196 ? -14.881 1.492 9.388 1.00 88.81 196 VAL A CA 1
ATOM 1461 C C . VAL A 1 196 ? -14.567 0.518 10.521 1.00 88.81 196 VAL A C 1
ATOM 1463 O O . VAL A 1 196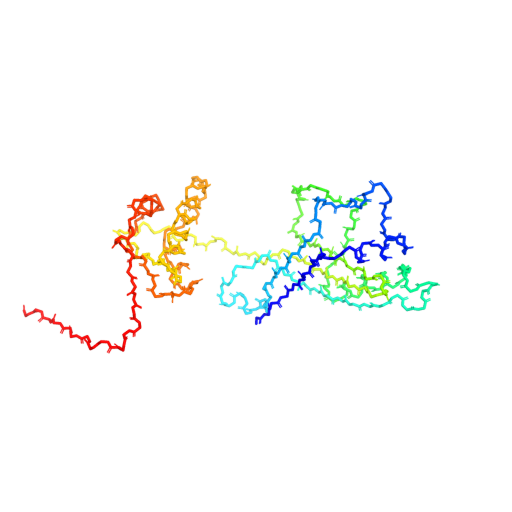 ? -13.406 0.150 10.700 1.00 88.81 196 VAL A O 1
ATOM 1466 N N . ALA A 1 197 ? -15.584 0.057 11.251 1.00 90.38 197 ALA A N 1
ATOM 1467 C CA . ALA A 1 197 ? -15.421 -0.906 12.336 1.00 90.38 197 ALA A CA 1
ATOM 1468 C C . ALA A 1 197 ? -14.811 -2.226 11.835 1.00 90.38 197 ALA A C 1
ATOM 1470 O O . ALA A 1 197 ? -13.822 -2.696 12.400 1.00 90.38 197 ALA A O 1
ATOM 1471 N N . VAL A 1 198 ? -15.325 -2.772 10.726 1.00 88.31 198 VAL A N 1
ATOM 1472 C CA . VAL A 1 198 ? -14.773 -3.974 10.077 1.00 88.31 198 VAL A CA 1
ATOM 1473 C C . VAL A 1 198 ? -13.346 -3.728 9.593 1.00 88.31 198 VAL A C 1
ATOM 1475 O O . VAL A 1 198 ? -12.463 -4.539 9.850 1.00 88.31 198 VAL A O 1
ATOM 1478 N N . ALA A 1 199 ? -13.063 -2.586 8.961 1.00 89.06 199 ALA A N 1
ATOM 1479 C CA . ALA A 1 199 ? -11.717 -2.280 8.483 1.00 89.06 199 ALA A CA 1
ATOM 1480 C C . ALA A 1 199 ? -10.688 -2.173 9.617 1.00 89.06 199 ALA A C 1
ATOM 1482 O O . ALA A 1 199 ? -9.539 -2.590 9.452 1.00 89.06 199 ALA A O 1
ATOM 1483 N N . LEU A 1 200 ? -11.084 -1.631 10.766 1.00 91.12 200 LEU A N 1
ATOM 1484 C CA . LEU A 1 200 ? -10.228 -1.542 11.946 1.00 91.12 200 LEU A CA 1
ATOM 1485 C C . LEU A 1 200 ? -10.085 -2.888 12.673 1.00 91.12 200 LEU A C 1
ATOM 1487 O O . LEU A 1 200 ? -9.038 -3.138 13.269 1.00 91.12 200 LEU A O 1
ATOM 1491 N N . HIS A 1 201 ? -11.092 -3.762 12.605 1.00 90.94 201 HIS A N 1
ATOM 1492 C CA . HIS A 1 201 ? -11.057 -5.079 13.240 1.00 90.94 201 HIS A CA 1
ATOM 1493 C C . HIS A 1 201 ? -10.357 -6.147 12.384 1.00 90.94 201 HIS A C 1
ATOM 1495 O O . HIS A 1 201 ? -9.419 -6.783 12.854 1.00 90.94 201 HIS A O 1
ATOM 1501 N N . ASP A 1 202 ? -10.748 -6.323 11.125 1.00 87.62 202 ASP A N 1
ATOM 1502 C CA . ASP A 1 202 ? -10.293 -7.447 10.293 1.00 87.62 202 ASP A CA 1
ATOM 1503 C C . ASP A 1 202 ? -9.064 -7.104 9.444 1.00 87.62 202 ASP A C 1
ATOM 1505 O O . ASP A 1 202 ? -8.261 -7.975 9.104 1.00 87.62 202 ASP A O 1
ATOM 1509 N N . HIS A 1 203 ? -8.887 -5.826 9.093 1.00 85.88 203 HIS A N 1
ATOM 1510 C CA . HIS A 1 203 ? -7.855 -5.383 8.144 1.00 85.88 203 HIS A CA 1
ATOM 1511 C C . HIS A 1 203 ? -6.702 -4.613 8.801 1.00 85.88 203 HIS A C 1
ATOM 1513 O O . HIS A 1 203 ? -5.938 -3.906 8.126 1.00 85.88 203 HIS A O 1
ATOM 1519 N N . ARG A 1 204 ? -6.549 -4.730 10.124 1.00 87.62 204 ARG A N 1
ATOM 1520 C CA . ARG A 1 204 ? -5.430 -4.162 10.885 1.00 87.62 204 ARG A CA 1
ATOM 1521 C C . ARG A 1 204 ? -4.807 -5.215 11.788 1.00 87.62 204 ARG A C 1
ATOM 1523 O O . ARG A 1 204 ? -5.467 -6.126 12.274 1.00 87.62 204 ARG A O 1
ATOM 1530 N N . ARG A 1 205 ? -3.499 -5.088 12.014 1.00 86.81 205 ARG A N 1
ATOM 1531 C CA . ARG A 1 205 ? -2.810 -5.895 13.024 1.00 86.81 205 ARG A CA 1
ATOM 1532 C C . ARG A 1 205 ? -3.210 -5.396 14.409 1.00 86.81 205 ARG A C 1
ATOM 1534 O O . ARG A 1 205 ? -3.214 -4.192 14.645 1.00 86.81 205 ARG A O 1
ATOM 1541 N N . HIS A 1 206 ? -3.491 -6.328 15.315 1.00 87.25 206 HIS A N 1
ATOM 1542 C CA . HIS A 1 206 ? -3.836 -6.019 16.700 1.00 87.25 206 HIS A CA 1
ATOM 1543 C C . HIS A 1 206 ? -2.612 -6.115 17.599 1.00 87.25 206 HIS A C 1
ATOM 1545 O O . HIS A 1 206 ? -2.083 -7.202 17.830 1.00 87.25 206 HIS A O 1
ATOM 1551 N N . HIS A 1 207 ? -2.191 -4.976 18.131 1.00 88.75 207 HIS A N 1
ATOM 1552 C CA . HIS A 1 207 ? -1.113 -4.874 19.111 1.00 88.75 207 HIS A CA 1
ATOM 1553 C C . HIS A 1 207 ? -1.642 -5.002 20.546 1.00 88.75 207 HIS A C 1
ATOM 1555 O O . HIS A 1 207 ? -2.845 -5.162 20.754 1.00 88.75 207 HIS A O 1
ATOM 1561 N N . ASN A 1 208 ? -0.754 -4.982 21.540 1.00 86.62 208 ASN A N 1
ATOM 1562 C CA . ASN A 1 208 ? -1.147 -5.153 22.941 1.00 86.62 208 ASN A CA 1
ATOM 1563 C C . ASN A 1 208 ? -1.767 -3.879 23.521 1.00 86.62 208 ASN A C 1
ATOM 1565 O O . ASN A 1 208 ? -2.772 -3.970 24.218 1.00 86.62 208 ASN A O 1
ATOM 1569 N N . VAL A 1 209 ? -1.231 -2.703 23.185 1.00 90.38 209 VAL A N 1
ATOM 1570 C CA . VAL A 1 209 ? -1.800 -1.425 23.624 1.00 90.38 209 VAL A CA 1
ATOM 1571 C C . VAL A 1 209 ? -3.002 -1.101 22.749 1.00 90.38 209 VAL A C 1
ATOM 1573 O O . VAL A 1 209 ? -2.876 -1.021 21.522 1.00 90.38 209 VAL A O 1
ATOM 1576 N N . ARG A 1 210 ? -4.178 -0.969 23.366 1.00 90.88 210 ARG A N 1
ATOM 1577 C CA . ARG A 1 210 ? -5.448 -0.798 22.656 1.00 90.88 210 ARG A CA 1
ATOM 1578 C C . ARG A 1 210 ? -6.302 0.302 23.259 1.00 90.88 210 ARG A C 1
ATOM 1580 O O . ARG A 1 210 ? -6.289 0.522 24.466 1.00 90.88 210 ARG A O 1
ATOM 1587 N N . TRP A 1 211 ? -7.091 0.906 22.386 1.00 92.12 211 TRP A N 1
ATOM 1588 C CA . TRP A 1 211 ? -8.284 1.665 22.711 1.00 92.12 211 TRP A CA 1
ATOM 1589 C C . TRP A 1 211 ? -9.493 0.901 22.170 1.00 92.12 211 TRP A C 1
ATOM 1591 O O . TRP A 1 211 ? -9.451 0.358 21.057 1.00 92.12 211 TRP A O 1
ATOM 1601 N N . VAL A 1 212 ? -10.556 0.834 22.965 1.00 91.31 212 VAL A N 1
ATOM 1602 C CA . VAL A 1 212 ? -11.810 0.185 22.584 1.00 91.31 212 VAL A CA 1
ATOM 1603 C C . VAL A 1 212 ? -12.952 1.115 22.932 1.00 91.31 212 VAL A C 1
ATOM 1605 O O . VAL A 1 212 ? -13.093 1.520 24.081 1.00 91.31 212 VAL A O 1
ATOM 1608 N N . GLY A 1 213 ? -13.781 1.404 21.939 1.00 90.25 213 GLY A N 1
ATOM 1609 C CA . GLY A 1 213 ? -14.962 2.234 22.098 1.00 90.25 213 GLY A CA 1
ATOM 1610 C C . GLY A 1 213 ? -16.126 1.704 21.280 1.00 90.25 213 GLY A C 1
ATOM 1611 O O . GLY A 1 213 ? -16.027 0.686 20.591 1.00 90.25 213 GLY A O 1
ATOM 1612 N N . THR A 1 214 ? -17.248 2.409 21.355 1.00 92.38 214 THR A N 1
ATOM 1613 C CA . THR A 1 214 ? -18.412 2.129 20.514 1.00 92.38 214 THR A CA 1
ATOM 1614 C C . THR A 1 214 ? -18.857 3.404 19.822 1.00 92.38 214 THR A C 1
ATOM 1616 O O . THR A 1 214 ? -18.773 4.481 20.406 1.00 92.38 214 THR A O 1
ATOM 1619 N N . ALA A 1 215 ? -19.319 3.291 18.581 1.00 89.38 215 ALA A N 1
ATOM 1620 C CA . ALA A 1 215 ? -19.763 4.436 17.800 1.00 89.38 215 ALA A CA 1
ATOM 1621 C C . ALA A 1 215 ? -21.016 4.110 16.991 1.00 89.38 215 ALA A C 1
ATOM 1623 O O . ALA A 1 215 ? -21.160 3.012 16.455 1.00 89.38 215 ALA A O 1
ATOM 1624 N N . ARG A 1 216 ? -21.928 5.079 16.901 1.00 87.56 216 ARG A N 1
ATOM 1625 C CA . ARG A 1 216 ? -23.166 4.972 16.105 1.00 87.56 216 ARG A CA 1
ATOM 1626 C C . ARG A 1 216 ? -23.056 5.698 14.769 1.00 87.56 216 ARG A C 1
ATOM 1628 O O . ARG A 1 216 ? -23.686 5.303 13.802 1.00 87.56 216 ARG A O 1
ATOM 1635 N N . SER A 1 217 ? -22.239 6.743 14.721 1.00 86.44 217 SER A N 1
ATOM 1636 C CA . SER A 1 217 ? -21.956 7.542 13.529 1.00 86.44 217 SER A CA 1
ATOM 1637 C C . SER A 1 217 ? -20.469 7.876 13.443 1.00 86.44 217 SER A C 1
ATOM 1639 O O . SER A 1 217 ? -19.748 7.801 14.446 1.00 86.44 217 SER A O 1
ATOM 1641 N N . ILE A 1 218 ? -20.020 8.286 12.255 1.00 87.88 218 ILE A N 1
ATOM 1642 C CA . ILE A 1 218 ? -18.649 8.767 12.035 1.00 87.88 218 ILE A CA 1
ATOM 1643 C C . ILE A 1 218 ? -18.323 9.933 12.973 1.00 87.88 218 ILE A C 1
ATOM 1645 O O . ILE A 1 218 ? -17.273 9.923 13.609 1.00 87.88 218 ILE A O 1
ATOM 1649 N N . ASP A 1 219 ? -19.239 10.892 13.126 1.00 87.44 219 ASP A N 1
ATOM 1650 C CA . ASP A 1 219 ? -19.030 12.046 14.004 1.00 87.44 219 ASP A CA 1
ATOM 1651 C C . ASP A 1 219 ? -18.922 11.646 15.477 1.00 87.44 219 ASP A C 1
ATOM 1653 O O . ASP A 1 219 ? -18.063 12.163 16.191 1.00 87.44 219 ASP A O 1
ATOM 1657 N N . SER A 1 220 ? -19.746 10.689 15.930 1.00 88.94 220 SER A N 1
ATOM 1658 C CA . SER A 1 220 ? -19.657 10.172 17.303 1.00 88.94 220 SER A CA 1
ATOM 1659 C C . SER A 1 220 ? -18.317 9.482 17.563 1.00 88.94 220 SER A C 1
ATOM 1661 O O . SER A 1 220 ? -17.751 9.628 18.645 1.00 88.94 220 SER A O 1
ATOM 1663 N N . LEU A 1 221 ? -17.786 8.778 16.555 1.00 90.31 221 LEU A N 1
ATOM 1664 C CA . LEU A 1 221 ? -16.475 8.147 16.635 1.00 90.31 221 LEU A CA 1
ATOM 1665 C C . LEU A 1 221 ? -15.374 9.205 16.689 1.00 90.31 221 LEU A C 1
ATOM 1667 O O . LEU A 1 221 ? -14.543 9.157 17.587 1.00 90.31 221 LEU A O 1
ATOM 1671 N N . ALA A 1 222 ? -15.380 10.166 15.761 1.00 90.44 222 ALA A N 1
ATOM 1672 C CA . ALA A 1 222 ? -14.383 11.231 15.711 1.00 90.44 222 ALA A CA 1
ATOM 1673 C C . ALA A 1 222 ? -14.333 12.010 17.032 1.00 90.44 222 ALA A C 1
ATOM 1675 O O . ALA A 1 222 ? -13.254 12.191 17.588 1.00 90.44 222 ALA A O 1
ATOM 1676 N N . TYR A 1 223 ? -15.499 12.369 17.580 1.00 90.50 223 TYR A N 1
ATOM 1677 C CA . TYR A 1 223 ? -15.592 13.020 18.884 1.00 90.50 223 TYR A CA 1
ATOM 1678 C C . TYR A 1 223 ? -15.021 12.145 20.004 1.00 90.50 223 TYR A C 1
ATOM 1680 O O . TYR A 1 223 ? -14.174 12.607 20.760 1.00 90.50 223 TYR A O 1
ATOM 1688 N N . SER A 1 224 ? -15.424 10.870 20.083 1.00 90.56 224 SER A N 1
ATOM 1689 C CA . SER A 1 224 ? -14.922 9.953 21.112 1.00 90.56 224 SER A CA 1
ATOM 1690 C C . SER A 1 224 ? -13.400 9.815 21.064 1.00 90.56 224 SER A C 1
ATOM 1692 O O . SER A 1 224 ? -12.774 9.772 22.120 1.00 90.56 224 SER A O 1
ATOM 1694 N N . LEU A 1 225 ? -12.810 9.769 19.865 1.00 91.19 225 LEU A N 1
ATOM 1695 C CA . LEU A 1 225 ? -11.362 9.691 19.652 1.00 91.19 225 LEU A CA 1
ATOM 1696 C C . LEU A 1 225 ? -10.636 10.986 20.041 1.00 91.19 225 LEU A C 1
ATOM 1698 O O . LEU A 1 225 ? -9.537 10.925 20.582 1.00 91.19 225 LEU A O 1
ATOM 1702 N N . GLU A 1 226 ? -11.242 12.148 19.793 1.00 89.25 226 GLU A N 1
ATOM 1703 C CA . GLU A 1 226 ? -10.706 13.463 20.181 1.00 89.25 226 GLU A CA 1
ATOM 1704 C C . GLU A 1 226 ? -10.739 13.672 21.702 1.00 89.25 226 GLU A C 1
ATOM 1706 O O . GLU A 1 226 ? -9.827 14.279 22.261 1.00 89.25 226 GLU A O 1
ATOM 1711 N N . THR A 1 227 ? -11.768 13.153 22.377 1.00 87.25 227 THR A N 1
ATOM 1712 C CA . THR A 1 227 ? -11.911 13.237 23.839 1.00 87.25 227 THR A CA 1
ATOM 1713 C C . THR A 1 227 ? -11.207 12.114 24.596 1.00 87.25 227 THR A C 1
ATOM 1715 O O . THR A 1 227 ? -11.167 12.156 25.824 1.00 87.25 227 THR A O 1
ATOM 1718 N N . SER A 1 228 ? -10.684 11.107 23.891 1.00 81.75 228 SER A N 1
ATOM 1719 C CA . SER A 1 228 ? -10.005 9.965 24.508 1.00 81.75 228 SER A CA 1
ATOM 1720 C C . SER A 1 228 ? -8.753 10.423 25.258 1.00 81.75 228 SER A C 1
ATOM 1722 O O . SER A 1 228 ? -7.914 11.142 24.714 1.00 81.75 228 SER A O 1
ATOM 1724 N N . VAL A 1 229 ? -8.599 9.967 26.500 1.00 73.62 229 VAL A N 1
ATOM 1725 C CA . VAL A 1 229 ? -7.432 10.256 27.352 1.00 73.62 229 VAL A CA 1
ATOM 1726 C C . VAL A 1 229 ? -6.579 8.997 27.486 1.00 73.62 229 VAL A C 1
ATOM 1728 O O . VAL A 1 229 ? -7.098 7.888 27.418 1.00 73.62 229 VAL A O 1
ATOM 1731 N N . ASP A 1 230 ? -5.279 9.137 27.752 1.00 73.94 230 ASP A N 1
ATOM 1732 C CA . ASP A 1 230 ? -4.358 7.996 27.895 1.00 73.94 230 ASP A CA 1
ATOM 1733 C C . ASP A 1 230 ? -4.796 6.944 28.926 1.00 73.94 230 ASP A C 1
ATOM 1735 O O . ASP A 1 230 ? -4.427 5.780 28.813 1.00 73.94 230 ASP A O 1
ATOM 1739 N N . ALA A 1 231 ? -5.595 7.332 29.924 1.00 61.34 231 ALA A N 1
ATOM 1740 C CA . ALA A 1 231 ? -6.166 6.410 30.905 1.00 61.34 231 ALA A CA 1
ATOM 1741 C C . ALA A 1 231 ? -7.135 5.380 30.284 1.00 61.34 231 ALA A C 1
ATOM 1743 O O . ALA A 1 231 ? -7.372 4.328 30.875 1.00 61.34 231 ALA A O 1
ATOM 1744 N N . GLU A 1 232 ? -7.676 5.660 29.096 1.00 75.94 232 GLU A N 1
ATOM 1745 C CA . GLU A 1 232 ? -8.514 4.745 28.313 1.00 75.94 232 GLU A CA 1
ATOM 1746 C C . GLU A 1 232 ? -7.685 3.774 27.458 1.00 75.94 232 GLU A C 1
ATOM 1748 O O . GLU A 1 232 ? -8.238 2.871 26.825 1.00 75.94 232 GLU A O 1
ATOM 1753 N N . PHE A 1 233 ? -6.359 3.938 27.429 1.00 83.88 233 PHE A N 1
ATOM 1754 C CA . PHE A 1 233 ? -5.449 3.048 26.722 1.00 83.88 233 PHE A CA 1
ATOM 1755 C C . PHE A 1 233 ? -4.952 1.967 27.666 1.00 83.88 233 PHE A C 1
ATOM 1757 O O . PHE A 1 233 ? -4.340 2.232 28.700 1.00 83.88 233 PHE A O 1
ATOM 1764 N N . PHE A 1 234 ? -5.185 0.716 27.293 1.00 80.62 234 PHE A N 1
ATOM 1765 C CA . PHE A 1 234 ? -4.803 -0.418 28.119 1.00 80.62 234 PHE A CA 1
ATOM 1766 C C . PHE A 1 234 ? -3.857 -1.348 27.376 1.00 80.62 234 PHE A C 1
ATOM 1768 O O . PHE A 1 234 ? -4.049 -1.682 26.206 1.00 80.62 234 PHE A O 1
ATOM 1775 N N . ASP A 1 235 ? -2.830 -1.793 28.094 1.00 80.44 235 ASP A N 1
ATOM 1776 C CA . ASP A 1 235 ? -1.922 -2.836 27.642 1.00 80.44 235 ASP A CA 1
ATOM 1777 C C . ASP A 1 235 ? -2.545 -4.209 27.913 1.00 80.44 235 ASP A C 1
ATOM 1779 O O . ASP A 1 235 ? -2.579 -4.720 29.042 1.00 80.44 235 ASP A O 1
ATOM 1783 N N . VAL A 1 236 ? -3.055 -4.823 26.852 1.00 73.69 236 VAL A N 1
ATOM 1784 C CA . VAL A 1 236 ? -3.460 -6.221 26.848 1.00 73.69 236 VAL A CA 1
ATOM 1785 C C . VAL A 1 236 ? -2.193 -7.072 26.832 1.00 73.69 236 VAL A C 1
ATOM 1787 O O . VAL A 1 236 ? -1.775 -7.578 25.790 1.00 73.69 236 VAL A O 1
ATOM 1790 N N . LYS A 1 237 ? -1.588 -7.278 28.008 1.00 67.19 237 LYS A N 1
ATOM 1791 C CA . LYS A 1 237 ? -0.541 -8.296 28.164 1.00 67.19 237 LYS A CA 1
ATOM 1792 C C . LYS A 1 237 ? -1.073 -9.620 27.604 1.00 67.19 237 LYS A C 1
ATOM 1794 O O . LYS A 1 237 ? -2.202 -9.984 27.956 1.00 67.19 237 LYS A O 1
ATOM 1799 N N . PRO A 1 238 ? -0.301 -10.358 26.783 1.00 60.00 238 PRO A N 1
ATOM 1800 C CA . PRO A 1 238 ? -0.714 -11.655 26.269 1.00 60.00 238 PRO A CA 1
ATOM 1801 C C . PRO A 1 238 ? -0.908 -12.601 27.452 1.00 60.00 238 PRO A C 1
ATOM 1803 O O . PRO A 1 238 ? 0.029 -13.192 27.982 1.00 60.00 238 PRO A O 1
ATOM 1806 N N . ARG A 1 239 ? -2.143 -12.690 27.937 1.00 57.00 239 ARG A N 1
ATOM 1807 C CA . ARG A 1 239 ? -2.529 -13.630 28.978 1.00 57.00 239 ARG A CA 1
ATOM 1808 C C . ARG A 1 239 ? -2.944 -14.916 28.285 1.00 57.00 239 ARG A C 1
ATOM 1810 O O . ARG A 1 239 ? -3.750 -14.888 27.356 1.00 57.00 239 ARG A O 1
ATOM 1817 N N . HIS A 1 240 ? -2.409 -16.037 28.770 1.00 59.66 240 HIS A N 1
ATOM 1818 C CA . HIS A 1 240 ? -2.965 -17.366 28.521 1.00 59.66 240 HIS A CA 1
ATOM 1819 C C . HIS A 1 240 ? -4.496 -17.310 28.588 1.00 59.66 240 HIS A C 1
ATOM 1821 O O . HIS A 1 240 ? -5.027 -16.599 29.448 1.00 59.66 240 HIS A O 1
ATOM 1827 N N . LYS A 1 241 ? -5.182 -18.026 27.678 1.00 63.84 241 LYS A N 1
ATOM 1828 C CA . LYS A 1 241 ? -6.652 -18.112 27.610 1.00 63.84 241 LYS A CA 1
ATOM 1829 C C . LYS A 1 241 ? -7.216 -18.206 29.030 1.00 63.84 241 LYS A C 1
ATOM 1831 O O . LYS A 1 241 ? -7.060 -19.229 29.691 1.00 63.84 241 LYS A O 1
ATOM 1836 N N . ARG A 1 242 ? -7.805 -17.115 29.524 1.00 73.31 242 ARG A N 1
ATOM 1837 C CA . ARG A 1 242 ? -8.421 -17.102 30.851 1.00 73.31 242 ARG A CA 1
ATOM 1838 C C . ARG A 1 242 ? -9.658 -17.997 30.782 1.00 73.31 242 ARG A C 1
ATOM 1840 O O . ARG A 1 242 ? -10.399 -17.879 29.804 1.00 73.31 242 ARG A O 1
ATOM 1847 N N . PRO A 1 243 ? -9.892 -18.878 31.766 1.00 81.62 243 PRO A N 1
ATOM 1848 C CA . PRO A 1 243 ? -11.125 -19.647 31.797 1.00 81.62 243 PRO A CA 1
ATOM 1849 C C . PRO A 1 243 ? -12.305 -18.671 31.868 1.00 81.62 243 PRO A C 1
ATOM 1851 O O . PRO A 1 243 ? -12.350 -17.805 32.741 1.00 81.62 243 PRO A O 1
ATOM 1854 N N . MET A 1 244 ? -13.221 -18.775 30.905 1.00 88.00 244 MET A N 1
ATOM 1855 C CA . MET A 1 244 ? -14.481 -18.038 30.916 1.00 88.00 244 MET A CA 1
ATOM 1856 C C . MET A 1 244 ? -15.522 -18.872 31.651 1.00 88.00 244 MET A C 1
ATOM 1858 O O . MET A 1 244 ? -15.748 -20.026 31.294 1.00 88.00 244 MET A O 1
ATOM 1862 N N . VAL A 1 245 ? -16.161 -18.284 32.659 1.00 91.19 245 VAL A N 1
ATOM 1863 C CA . VAL A 1 245 ? -17.318 -18.877 33.334 1.00 91.19 245 VAL A CA 1
ATOM 1864 C C . VAL A 1 245 ? -18.546 -18.095 32.891 1.00 91.19 245 VAL A C 1
ATOM 1866 O O . VAL A 1 245 ? -18.646 -16.900 33.160 1.00 91.19 245 VAL A O 1
ATOM 1869 N N . LEU A 1 246 ? -19.452 -18.756 32.174 1.00 92.31 246 LEU A N 1
ATOM 1870 C CA . LEU A 1 246 ? -20.752 -18.195 31.819 1.00 92.31 246 LEU A CA 1
ATOM 1871 C C . LEU A 1 246 ? -21.719 -18.492 32.965 1.00 92.31 246 LEU A C 1
ATOM 1873 O O . LEU A 1 246 ? -21.950 -19.654 33.291 1.00 92.31 246 LEU A O 1
ATOM 1877 N N . VAL A 1 247 ? -22.247 -17.444 33.590 1.00 92.50 247 VAL A N 1
ATOM 1878 C CA . VAL A 1 247 ? -23.218 -17.562 34.680 1.00 92.50 247 VAL A CA 1
ATOM 1879 C C . VAL A 1 247 ? -24.599 -17.268 34.113 1.00 92.50 247 VAL A C 1
ATOM 1881 O O . VAL A 1 247 ? -24.831 -16.182 33.587 1.00 92.50 247 VAL A O 1
ATOM 1884 N N . PHE A 1 248 ? -25.503 -18.238 34.219 1.00 92.06 248 PHE A N 1
ATOM 1885 C CA . PHE A 1 248 ? -26.899 -18.094 33.821 1.00 92.06 248 PHE A CA 1
ATOM 1886 C C . PHE A 1 248 ? -27.727 -17.822 35.074 1.00 92.06 248 PHE A C 1
ATOM 1888 O O . PHE A 1 248 ? -27.708 -18.622 36.010 1.00 92.06 248 PHE A O 1
ATOM 1895 N N . SER A 1 249 ? -28.413 -16.680 35.113 1.00 91.19 249 SER A N 1
ATOM 1896 C CA . SER A 1 249 ? -29.420 -16.422 36.142 1.00 91.19 249 SER A CA 1
ATOM 1897 C C . SER A 1 249 ? -30.612 -17.356 35.919 1.00 91.19 249 SER A C 1
ATOM 1899 O O . SER A 1 249 ? -31.034 -17.527 34.773 1.00 91.19 249 SER A O 1
ATOM 1901 N N . GLY A 1 250 ? -31.098 -17.973 36.999 1.00 78.94 250 GLY A N 1
ATOM 1902 C CA . GLY A 1 250 ? -32.314 -18.793 36.994 1.00 78.94 250 GLY A CA 1
ATOM 1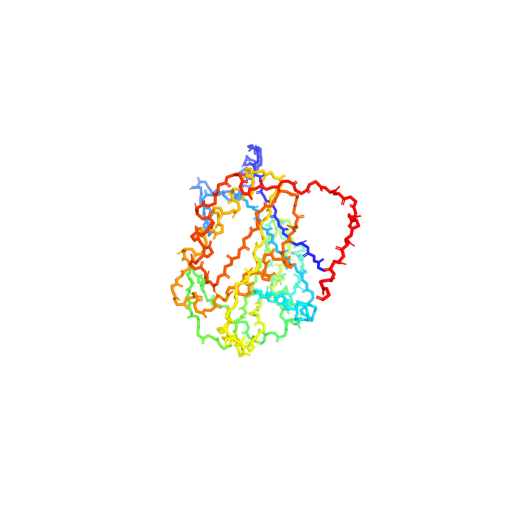903 C C . GLY A 1 250 ? -33.592 -17.979 36.866 1.00 78.94 250 GLY A C 1
ATOM 1904 O O . GLY A 1 250 ? -33.523 -16.738 37.022 1.00 78.94 250 GLY A O 1
#